Protein AF-0000000084923817 (afdb_homodimer)

Structure (mmCIF, N/CA/C/O backbone):
data_AF-0000000084923817-model_v1
#
loop_
_entity.id
_entity.type
_entity.pdbx_description
1 polymer '8-oxo-dGTP diphosphatase'
#
loop_
_atom_site.group_PDB
_at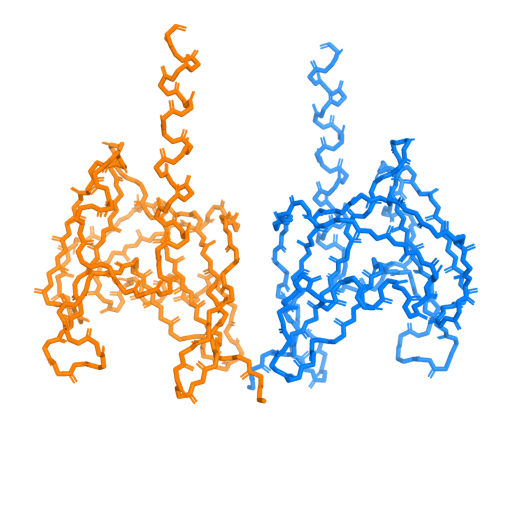om_site.id
_atom_site.type_symbol
_atom_site.label_atom_id
_atom_site.label_alt_id
_atom_site.label_comp_id
_atom_site.label_asym_id
_atom_site.label_entity_id
_atom_site.label_seq_id
_atom_site.pdbx_PDB_ins_code
_atom_site.Cartn_x
_atom_site.Cartn_y
_atom_site.Cartn_z
_atom_site.occupancy
_atom_site.B_iso_or_equiv
_atom_site.auth_seq_id
_atom_site.auth_comp_id
_atom_site.auth_asym_id
_atom_site.auth_atom_id
_atom_site.pdbx_PDB_model_num
ATOM 1 N N . MET A 1 1 ? -14.32 -7.504 9.484 1 92.94 1 MET A N 1
ATOM 2 C CA . MET A 1 1 ? -14.586 -6.336 8.648 1 92.94 1 MET A CA 1
ATOM 3 C C . MET A 1 1 ? -13.344 -5.941 7.855 1 92.94 1 MET A C 1
ATOM 5 O O . MET A 1 1 ? -12.219 -6.125 8.328 1 92.94 1 MET A O 1
ATOM 9 N N . LEU A 1 2 ? -13.5 -5.348 6.695 1 95.62 2 LEU A N 1
ATOM 10 C CA . LEU A 1 2 ? -12.398 -4.84 5.891 1 95.62 2 LEU A CA 1
ATOM 11 C C . LEU A 1 2 ? -11.898 -3.506 6.438 1 95.62 2 LEU A C 1
ATOM 13 O O . LEU A 1 2 ? -12.664 -2.748 7.035 1 95.62 2 LEU A O 1
ATOM 17 N N . PRO A 1 3 ? -10.664 -3.23 6.242 1 98 3 PRO A N 1
ATOM 18 C CA . PRO A 1 3 ? -10.109 -1.995 6.809 1 98 3 PRO A CA 1
ATOM 19 C C . PRO A 1 3 ? -10.57 -0.747 6.059 1 98 3 PRO A C 1
ATOM 21 O O . PRO A 1 3 ? -10.82 -0.803 4.852 1 98 3 PRO A O 1
ATOM 24 N N . LEU A 1 4 ? -10.711 0.339 6.848 1 97.75 4 LEU A N 1
ATOM 25 C CA . LEU A 1 4 ? -10.836 1.657 6.234 1 97.75 4 LEU A CA 1
ATOM 26 C C . LEU A 1 4 ? -9.547 2.062 5.539 1 97.75 4 LEU A C 1
ATOM 28 O O . LEU A 1 4 ? -8.461 1.926 6.109 1 97.75 4 LEU A O 1
ATOM 32 N N . ILE A 1 5 ? -9.648 2.502 4.312 1 98.69 5 ILE A N 1
ATOM 33 C CA . ILE A 1 5 ? -8.469 2.932 3.574 1 98.69 5 ILE A CA 1
ATOM 34 C C . ILE A 1 5 ? -8.234 4.426 3.801 1 98.69 5 ILE A C 1
ATOM 36 O O . ILE A 1 5 ? -9.117 5.242 3.543 1 98.69 5 ILE A O 1
ATOM 40 N N . VAL A 1 6 ? -7.062 4.746 4.297 1 98.75 6 VAL A N 1
ATOM 41 C CA . VAL A 1 6 ? -6.672 6.137 4.496 1 98.75 6 VAL A CA 1
ATOM 42 C C . VAL A 1 6 ? -5.309 6.387 3.859 1 98.75 6 VAL A C 1
ATOM 44 O O . VAL A 1 6 ? -4.527 5.449 3.662 1 98.75 6 VAL A O 1
ATOM 47 N N . THR A 1 7 ? -5.086 7.586 3.453 1 98.88 7 THR A N 1
ATOM 48 C CA . THR A 1 7 ? -3.795 7.961 2.895 1 98.88 7 THR A CA 1
ATOM 49 C C . THR A 1 7 ? -3.025 8.859 3.865 1 98.88 7 THR A C 1
ATOM 51 O O . THR A 1 7 ? -3.629 9.562 4.68 1 98.88 7 THR A O 1
ATOM 54 N N . ALA A 1 8 ? -1.756 8.727 3.83 1 98.94 8 ALA A N 1
ATOM 55 C CA . ALA A 1 8 ? -0.833 9.586 4.566 1 98.94 8 ALA A CA 1
ATOM 56 C C . ALA A 1 8 ? 0.261 10.133 3.654 1 98.94 8 ALA A C 1
ATOM 58 O O . ALA A 1 8 ? 0.805 9.398 2.824 1 98.94 8 ALA A O 1
ATOM 59 N N . ALA A 1 9 ? 0.534 11.375 3.695 1 98.94 9 ALA A N 1
ATOM 60 C CA . ALA A 1 9 ? 1.595 12.016 2.916 1 98.94 9 ALA A CA 1
ATOM 61 C C . ALA A 1 9 ? 2.859 12.188 3.752 1 98.94 9 ALA A C 1
ATOM 63 O O . ALA A 1 9 ? 2.848 12.875 4.773 1 98.94 9 ALA A O 1
ATOM 64 N N . VAL A 1 10 ? 3.883 11.547 3.367 1 98.88 10 VAL A N 1
ATOM 65 C CA . VAL A 1 10 ? 5.207 11.82 3.918 1 98.88 10 VAL A CA 1
ATOM 66 C C . VAL A 1 10 ? 5.871 12.945 3.135 1 98.88 10 VAL A C 1
ATOM 68 O O . VAL A 1 10 ? 6.508 12.703 2.107 1 98.88 10 VAL A O 1
ATOM 71 N N . ILE A 1 11 ? 5.699 14.133 3.58 1 98.81 11 ILE A N 1
ATOM 72 C CA . ILE A 1 11 ? 6.168 15.328 2.889 1 98.81 11 ILE A CA 1
ATOM 73 C C . ILE A 1 11 ? 7.5 15.773 3.482 1 98.81 11 ILE A C 1
ATOM 75 O O . ILE A 1 11 ? 7.578 16.109 4.668 1 98.81 11 ILE A O 1
ATOM 79 N N . GLU A 1 12 ? 8.477 15.75 2.689 1 97.25 12 GLU A N 1
ATOM 80 C CA . GLU A 1 12 ? 9.805 16.188 3.104 1 97.25 12 GLU A CA 1
ATOM 81 C C . GLU A 1 12 ? 10.164 17.531 2.477 1 97.25 12 GLU A C 1
ATOM 83 O O . GLU A 1 12 ? 9.938 17.75 1.285 1 97.25 12 GLU A O 1
ATOM 88 N N . HIS A 1 13 ? 10.609 18.438 3.271 1 96.44 13 HIS A N 1
ATOM 89 C CA . HIS A 1 13 ? 11.078 19.734 2.83 1 96.44 13 HIS A CA 1
ATOM 90 C C . HIS A 1 13 ? 12.258 20.219 3.672 1 96.44 13 HIS A C 1
ATOM 92 O O . HIS A 1 13 ? 12.156 20.312 4.898 1 96.44 13 HIS A O 1
ATOM 98 N N . GLU A 1 14 ? 13.406 20.469 2.992 1 95.62 14 GLU A N 1
ATOM 99 C CA . GLU A 1 14 ? 14.617 20.953 3.65 1 95.62 14 GLU A CA 1
ATOM 100 C C . GLU A 1 14 ? 15.039 20.016 4.781 1 95.62 14 GLU A C 1
ATOM 102 O O . GLU A 1 14 ? 15.359 20.469 5.879 1 95.62 14 GLU A O 1
ATOM 107 N N . GLY A 1 15 ? 14.867 18.734 4.539 1 94.94 15 GLY A N 1
ATOM 108 C CA . GLY A 1 15 ? 15.359 17.734 5.465 1 94.94 15 GLY A CA 1
ATOM 109 C C . GLY A 1 15 ? 14.414 17.469 6.621 1 94.94 15 GLY A C 1
ATOM 110 O O . GLY A 1 15 ? 14.734 16.688 7.527 1 94.94 15 GLY A O 1
ATOM 111 N N . LYS A 1 16 ? 13.297 18.062 6.621 1 97.94 16 LYS A N 1
ATOM 112 C CA . LYS A 1 16 ? 12.312 17.891 7.688 1 97.94 16 LYS A CA 1
ATOM 113 C C . LYS A 1 16 ? 11.039 17.25 7.156 1 97.94 16 LYS A C 1
ATOM 115 O O . LYS A 1 16 ? 10.773 17.266 5.953 1 97.94 16 LYS A O 1
ATOM 120 N N . ILE A 1 17 ? 10.297 16.688 8.055 1 98.69 17 ILE A N 1
ATOM 121 C CA . ILE A 1 17 ? 9.047 16 7.727 1 98.69 17 ILE A CA 1
ATOM 122 C C . ILE A 1 17 ? 7.867 16.781 8.312 1 98.69 17 ILE A C 1
ATOM 124 O O . ILE A 1 17 ? 7.926 17.234 9.453 1 98.69 17 ILE A O 1
ATOM 128 N N . LEU A 1 18 ? 6.84 16.922 7.543 1 98.88 18 LEU A N 1
ATOM 129 C CA . LEU A 1 18 ? 5.672 17.672 7.992 1 98.88 18 LEU A CA 1
ATOM 130 C C . LEU A 1 18 ? 4.727 16.781 8.789 1 98.88 18 LEU A C 1
ATOM 132 O O . LEU A 1 18 ? 4.344 15.711 8.328 1 98.88 18 LEU A O 1
ATOM 136 N N . LEU A 1 19 ? 4.391 17.172 9.977 1 98.94 19 LEU A N 1
ATOM 137 C CA . LEU A 1 19 ? 3.311 16.594 10.773 1 98.94 19 LEU A CA 1
ATOM 138 C C . LEU A 1 19 ? 2.203 17.609 11.008 1 98.94 19 LEU A C 1
ATOM 140 O O . LEU A 1 19 ? 2.453 18.812 10.977 1 98.94 19 LEU A O 1
ATOM 144 N N . THR A 1 20 ? 1.037 17.172 11.172 1 98.94 20 THR A N 1
ATOM 145 C CA . THR A 1 20 ? -0.096 18 11.562 1 98.94 20 THR A CA 1
ATOM 146 C C . THR A 1 20 ? -0.694 17.5 12.883 1 98.94 20 THR A C 1
ATOM 148 O O . THR A 1 20 ? -0.463 16.359 13.281 1 98.94 20 THR A O 1
ATOM 151 N N . ARG A 1 21 ? -1.369 18.359 13.523 1 98.88 21 ARG A N 1
ATOM 152 C CA . ARG A 1 21 ? -2.035 18.047 14.781 1 98.88 21 ARG A CA 1
ATOM 153 C C . ARG A 1 21 ? -3.551 18.016 14.609 1 98.88 21 ARG A C 1
ATOM 155 O O . ARG A 1 21 ? -4.125 18.938 14.031 1 98.88 21 ARG A O 1
ATOM 162 N N . ARG A 1 22 ? -4.148 16.953 15.094 1 98.69 22 ARG A N 1
ATOM 163 C CA . ARG A 1 22 ? -5.594 16.797 14.953 1 98.69 22 ARG A CA 1
ATOM 164 C C . ARG A 1 22 ? -6.336 17.859 15.758 1 98.69 22 ARG A C 1
ATOM 166 O O . ARG A 1 22 ? -5.891 18.25 16.844 1 98.69 22 ARG A O 1
ATOM 173 N N . LYS A 1 23 ? -7.504 18.266 15.242 1 98.62 23 LYS A N 1
ATOM 174 C CA . LYS A 1 23 ? -8.352 19.25 15.914 1 98.62 23 LYS A CA 1
ATOM 175 C C . LYS A 1 23 ? -8.891 18.703 17.234 1 98.62 23 LYS A C 1
ATOM 177 O O . LYS A 1 23 ? -9.031 17.484 17.391 1 98.62 23 LYS A O 1
ATOM 182 N N . PRO A 1 24 ? -9.227 19.547 18.172 1 98.06 24 PRO A N 1
ATOM 183 C CA . PRO A 1 24 ? -9.719 19.109 19.484 1 98.06 24 PRO A CA 1
ATOM 184 C C . PRO A 1 24 ? -11.047 18.359 19.406 1 98.06 24 PRO A C 1
ATOM 186 O O . PRO A 1 24 ? -11.359 17.562 20.281 1 98.06 24 PRO A O 1
ATOM 189 N N . ASP A 1 25 ? -11.805 18.516 18.359 1 97.81 25 ASP A N 1
ATOM 190 C CA . ASP A 1 25 ? -13.133 17.906 18.25 1 97.81 25 ASP A CA 1
ATOM 191 C C . ASP A 1 25 ? -13.094 16.672 17.359 1 97.81 25 ASP A C 1
ATOM 193 O O . ASP A 1 25 ? -14.133 16.062 17.078 1 97.81 25 ASP A O 1
ATOM 197 N N . ALA A 1 26 ? -11.969 16.281 16.922 1 96.69 26 ALA A N 1
ATOM 198 C CA . ALA A 1 26 ? -11.805 15.078 16.094 1 96.69 26 ALA A CA 1
ATOM 199 C C . ALA A 1 26 ? -11.586 13.844 16.953 1 96.69 26 ALA A C 1
ATOM 201 O O . ALA A 1 26 ? -11.234 13.953 18.141 1 96.69 26 ALA A O 1
ATOM 202 N N . PRO A 1 27 ? -11.875 12.695 16.406 1 95.62 27 PRO A N 1
ATOM 203 C CA . PRO A 1 27 ? -11.375 11.508 17.109 1 95.62 27 PRO A CA 1
ATOM 204 C C . PRO A 1 27 ? -9.867 11.547 17.344 1 95.62 27 PRO A C 1
ATOM 206 O O . PRO A 1 27 ? -9.117 12.023 16.484 1 95.62 27 PRO A O 1
ATOM 209 N N . TYR A 1 28 ? -9.438 11.109 18.609 1 97.19 28 TYR A N 1
ATOM 210 C CA . TYR A 1 28 ? -8.031 11.18 19 1 97.19 28 TYR A CA 1
ATOM 211 C C . TYR A 1 28 ? -7.523 12.617 18.953 1 97.19 28 TYR A C 1
ATOM 213 O O . TYR A 1 28 ? -6.594 12.93 18.203 1 97.19 28 TYR A O 1
ATOM 221 N N . PRO A 1 29 ? -8.156 13.406 19.812 1 98.06 29 PRO A N 1
ATOM 222 C CA . PRO A 1 29 ? -7.918 14.852 19.719 1 98.06 29 PRO A CA 1
ATOM 223 C C . PRO A 1 29 ? -6.48 15.234 20.062 1 98.06 29 PRO A C 1
ATOM 225 O O . PRO A 1 29 ? -5.887 14.664 20.984 1 98.06 29 PRO A O 1
ATOM 228 N N . LEU A 1 30 ? -5.953 16.078 19.203 1 98.62 30 LEU A N 1
ATOM 22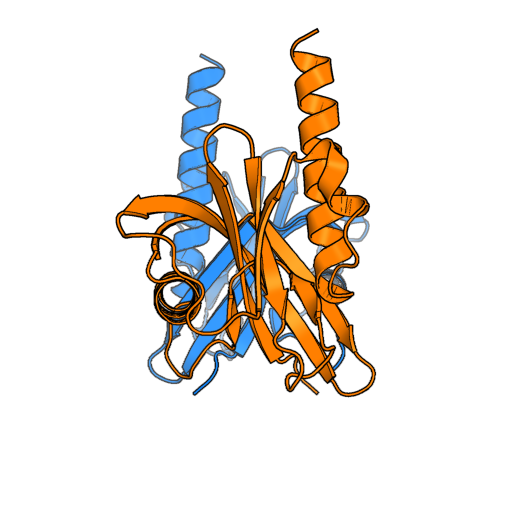9 C CA . LEU A 1 30 ? -4.715 16.797 19.453 1 98.62 30 LEU A CA 1
ATOM 230 C C . LEU A 1 30 ? -3.504 15.891 19.281 1 98.62 30 LEU A C 1
ATOM 232 O O . LEU A 1 30 ? -2.375 16.297 19.578 1 98.62 30 LEU A O 1
ATOM 236 N N . LEU A 1 31 ? -3.654 14.719 18.859 1 98.81 31 LEU A N 1
ATOM 237 C CA . LEU A 1 31 ? -2.523 13.883 18.469 1 98.81 31 LEU A CA 1
ATOM 238 C C . LEU A 1 31 ? -1.938 14.336 17.141 1 98.81 31 LEU A C 1
ATOM 240 O O . LEU A 1 31 ? -2.643 14.93 16.312 1 98.81 31 LEU A O 1
ATOM 244 N N . TRP A 1 32 ? -0.655 14.102 16.984 1 98.94 32 TRP A N 1
ATOM 245 C CA . TRP A 1 32 ? 0.034 14.422 15.75 1 98.94 32 TRP A CA 1
ATOM 246 C C . TRP A 1 32 ? -0.087 13.281 14.742 1 98.94 32 TRP A C 1
ATOM 248 O O . TRP A 1 32 ? -0.234 12.117 15.133 1 98.94 32 TRP A O 1
ATOM 258 N N . GLU A 1 33 ? -0.096 13.586 13.492 1 98.88 33 GLU A N 1
ATOM 259 C CA . GLU A 1 33 ? -0.202 12.594 12.43 1 98.88 33 GLU A CA 1
ATOM 260 C C . GLU A 1 33 ? 0.397 13.117 11.125 1 98.88 33 GLU A C 1
ATOM 262 O O . GLU A 1 33 ? 0.689 14.312 11.008 1 98.88 33 GLU A O 1
ATOM 267 N N . PHE A 1 34 ? 0.716 12.211 10.234 1 98.94 34 PHE A N 1
ATOM 268 C CA . PHE A 1 34 ? 1.021 12.625 8.867 1 98.94 34 PHE A CA 1
ATOM 269 C C . PHE A 1 34 ? -0.224 13.164 8.172 1 98.94 34 PHE A C 1
ATOM 271 O O . PHE A 1 34 ? -1.316 12.617 8.336 1 98.94 34 PHE A O 1
ATOM 278 N N . PRO A 1 35 ? -0.046 14.273 7.41 1 98.88 35 PRO A N 1
ATOM 279 C CA . PRO A 1 35 ? -1.221 14.773 6.691 1 98.88 35 PRO A CA 1
ATOM 280 C C . PRO A 1 35 ? -1.837 13.727 5.77 1 98.88 35 PRO A C 1
ATOM 282 O O . PRO A 1 35 ? -1.113 12.945 5.148 1 98.88 35 PRO A O 1
ATOM 285 N N . GLY A 1 36 ? -3.064 13.727 5.605 1 98.56 36 GLY A N 1
ATOM 286 C CA . GLY A 1 36 ? -3.805 12.773 4.793 1 98.56 36 GLY A CA 1
ATOM 287 C C . GLY A 1 36 ? -5.234 12.57 5.262 1 98.56 36 GLY A C 1
ATOM 288 O O . GLY A 1 36 ? -5.789 13.43 5.953 1 98.56 36 GLY A O 1
ATOM 289 N N . GLY A 1 37 ? -5.871 11.477 4.801 1 98.38 37 GLY A N 1
ATOM 290 C CA . GLY A 1 37 ? -7.25 11.258 5.191 1 98.38 37 GLY A CA 1
ATOM 291 C C . GLY A 1 37 ? -7.891 10.078 4.484 1 98.38 37 GLY A C 1
ATOM 292 O O . GLY A 1 37 ? -7.195 9.25 3.891 1 98.38 37 GLY A O 1
ATOM 293 N N . LYS A 1 38 ? -9.195 10.023 4.613 1 98.31 38 LYS A N 1
ATOM 294 C CA . LYS A 1 38 ? -9.969 8.883 4.117 1 98.31 38 LYS A CA 1
ATOM 295 C C . LYS A 1 38 ? -10.078 8.914 2.594 1 98.31 38 LYS A C 1
ATOM 297 O O . LYS A 1 38 ? -10.305 9.977 2.004 1 98.31 38 LYS A O 1
ATOM 302 N N . LEU A 1 39 ? -9.797 7.762 1.978 1 98.62 39 LEU A N 1
ATOM 303 C CA . LEU A 1 39 ? -10.016 7.613 0.543 1 98.62 39 LEU A CA 1
ATOM 304 C C . LEU A 1 39 ? -11.508 7.684 0.21 1 98.62 39 LEU A C 1
ATOM 306 O O . LEU A 1 39 ? -12.32 7.023 0.851 1 98.62 39 LEU A O 1
ATOM 310 N N . GLU A 1 40 ? -11.883 8.5 -0.78 1 98.25 40 GLU A N 1
ATOM 311 C CA . GLU A 1 40 ? -13.273 8.594 -1.225 1 98.25 40 GLU A CA 1
ATOM 312 C C . GLU A 1 40 ? -13.57 7.582 -2.324 1 98.25 40 GLU A C 1
ATOM 314 O O . GLU A 1 40 ? -12.656 7.09 -2.988 1 98.25 40 GLU A O 1
ATOM 319 N N . PRO A 1 41 ? -14.867 7.285 -2.502 1 96.75 41 PRO A N 1
ATOM 320 C CA . PRO A 1 41 ? -15.242 6.355 -3.57 1 96.75 41 PRO A CA 1
ATOM 321 C C . PRO A 1 41 ? -14.742 6.801 -4.945 1 96.75 41 PRO A C 1
ATOM 323 O O . PRO A 1 41 ? -14.859 7.98 -5.289 1 96.75 41 PRO A O 1
ATOM 326 N N . GLU A 1 42 ? -14.086 5.852 -5.699 1 95.94 42 GLU A N 1
ATOM 327 C CA . GLU A 1 42 ? -13.648 6.047 -7.078 1 95.94 42 GLU A CA 1
ATOM 328 C C . GLU A 1 42 ? -12.453 6.992 -7.148 1 95.94 42 GLU A C 1
ATOM 330 O O . GLU A 1 42 ? -12.133 7.516 -8.219 1 95.94 42 GLU A O 1
ATOM 335 N N . GLU A 1 43 ? -11.82 7.172 -6 1 97.88 43 GLU A N 1
ATOM 336 C CA . GLU A 1 43 ? -10.68 8.086 -5.938 1 97.88 43 GLU A CA 1
ATOM 337 C C . GLU A 1 43 ? -9.359 7.316 -5.949 1 97.88 43 GLU A C 1
ATOM 339 O O . GLU A 1 43 ? -9.211 6.324 -5.238 1 97.88 43 GLU A O 1
ATOM 344 N N . HIS A 1 44 ? -8.469 7.711 -6.828 1 98.31 44 HIS A N 1
ATOM 345 C CA . HIS A 1 44 ? -7.105 7.199 -6.773 1 98.31 44 HIS A CA 1
ATOM 346 C C . HIS A 1 44 ? -6.391 7.66 -5.512 1 98.31 44 HIS A C 1
ATOM 348 O O . HIS A 1 44 ? -6.539 8.812 -5.098 1 98.31 44 HIS A O 1
ATOM 354 N N . PRO A 1 45 ? -5.602 6.742 -4.887 1 98.62 45 PRO A N 1
ATOM 355 C CA . PRO A 1 45 ? -4.922 7.113 -3.645 1 98.62 45 PRO A CA 1
ATOM 356 C C . PRO A 1 45 ? -4.07 8.375 -3.793 1 98.62 45 PRO A C 1
ATOM 358 O O . PRO A 1 45 ? -4.055 9.227 -2.9 1 98.62 45 PRO A O 1
ATOM 361 N N . GLU A 1 46 ? -3.391 8.516 -4.902 1 98.62 46 GLU A N 1
ATOM 362 C CA . GLU A 1 46 ? -2.562 9.695 -5.117 1 98.62 46 GLU A CA 1
ATOM 363 C C . GLU A 1 46 ? -3.414 10.961 -5.203 1 98.62 46 GLU A C 1
ATOM 365 O O . GLU A 1 46 ? -3.023 12.008 -4.699 1 98.62 46 GLU A O 1
ATOM 370 N N . ALA A 1 47 ? -4.531 10.875 -5.844 1 98.62 47 ALA A N 1
ATOM 371 C CA . ALA A 1 47 ? -5.457 12 -5.902 1 98.62 47 ALA A CA 1
ATOM 372 C C . ALA A 1 47 ? -5.98 12.352 -4.512 1 98.62 47 ALA A C 1
ATOM 374 O O . ALA A 1 47 ? -6.164 13.531 -4.191 1 98.62 47 ALA A O 1
ATOM 375 N N . CYS A 1 48 ? -6.234 11.344 -3.719 1 98.81 48 CYS A N 1
ATOM 376 C CA . CYS A 1 48 ? -6.676 11.531 -2.34 1 98.81 48 CYS A CA 1
ATOM 377 C C . CYS A 1 48 ? -5.664 12.352 -1.552 1 98.81 48 CYS A C 1
ATOM 379 O O . CYS A 1 48 ? -6.035 13.297 -0.85 1 98.81 48 CYS A O 1
ATOM 381 N N . ILE A 1 49 ? -4.379 12.039 -1.69 1 98.75 49 ILE A N 1
ATOM 382 C CA . ILE A 1 49 ? -3.312 12.758 -0.995 1 98.75 49 ILE A CA 1
ATOM 383 C C . ILE A 1 49 ? -3.334 14.227 -1.39 1 98.75 49 ILE A C 1
ATOM 385 O O . ILE A 1 49 ? -3.346 15.109 -0.525 1 98.75 49 ILE A O 1
ATOM 389 N N . VAL A 1 50 ? -3.369 14.438 -2.688 1 98.81 50 VAL A N 1
ATOM 390 C CA . VAL A 1 50 ? -3.332 15.805 -3.209 1 98.81 50 VAL A CA 1
ATOM 391 C C . VAL A 1 50 ? -4.535 16.594 -2.691 1 98.81 50 VAL A C 1
ATOM 393 O O . VAL A 1 50 ? -4.391 17.719 -2.217 1 98.81 50 VAL A O 1
ATOM 396 N N . ARG A 1 51 ? -5.711 15.992 -2.758 1 98.75 51 ARG A N 1
ATOM 397 C CA . ARG A 1 51 ? -6.934 16.641 -2.301 1 98.75 51 ARG A CA 1
ATOM 398 C C . ARG A 1 51 ? -6.875 16.922 -0.804 1 98.75 51 ARG A C 1
ATOM 400 O O . ARG A 1 51 ? -7.105 18.062 -0.373 1 98.75 51 ARG A O 1
ATOM 407 N N . GLU A 1 52 ? -6.531 15.922 0.032 1 98.81 52 GLU A N 1
ATOM 408 C CA . GLU A 1 52 ? -6.535 16.031 1.487 1 98.81 52 GLU A CA 1
ATOM 409 C C . GLU A 1 52 ? -5.52 17.078 1.961 1 98.81 52 GLU A C 1
ATOM 411 O O . GLU A 1 52 ? -5.801 17.844 2.879 1 98.81 52 GLU A O 1
ATOM 416 N N . VAL A 1 53 ? -4.328 17.094 1.371 1 98.81 53 VAL A N 1
ATOM 417 C CA . VAL A 1 53 ? -3.291 18.031 1.776 1 98.81 53 VAL A CA 1
ATOM 418 C C . VAL A 1 53 ? -3.729 19.453 1.439 1 98.81 53 VAL A C 1
ATOM 420 O O . VAL A 1 53 ? -3.516 20.391 2.229 1 98.81 53 VAL A O 1
ATOM 423 N N . ARG A 1 54 ? -4.34 19.594 0.301 1 98.75 54 ARG A N 1
ATOM 424 C CA . ARG A 1 54 ? -4.863 20.906 -0.068 1 98.75 54 ARG A CA 1
ATOM 425 C C . ARG A 1 54 ? -5.969 21.344 0.888 1 98.75 54 ARG A C 1
ATOM 427 O O . ARG A 1 54 ? -5.984 22.484 1.351 1 98.75 54 ARG A O 1
ATOM 434 N N . GLU A 1 55 ? -6.906 20.469 1.159 1 98.69 55 GLU A N 1
ATOM 435 C CA . GLU A 1 55 ? -8.039 20.75 2.033 1 98.69 55 GLU A CA 1
ATOM 436 C C . GLU A 1 55 ? -7.574 21.094 3.445 1 98.69 55 GLU A C 1
ATOM 438 O O . GLU A 1 55 ? -8.133 21.984 4.09 1 98.69 55 GLU A O 1
ATOM 443 N N . GLU A 1 56 ? -6.539 20.406 3.93 1 98.75 56 GLU A N 1
ATOM 444 C CA . GLU A 1 56 ? -6.105 20.531 5.32 1 98.75 56 GLU A CA 1
ATOM 445 C C . GLU A 1 56 ? -5.125 21.688 5.484 1 98.75 56 GLU A C 1
ATOM 447 O O . GLU A 1 56 ? -5.094 22.344 6.535 1 98.75 56 GLU A O 1
ATOM 452 N N . LEU A 1 57 ? -4.273 22 4.391 1 98.81 57 LEU A N 1
ATOM 453 C CA . LEU A 1 57 ? -3.082 22.812 4.625 1 98.81 57 LEU A CA 1
ATOM 454 C C . LEU A 1 57 ? -2.896 23.844 3.514 1 98.81 57 LEU A C 1
ATOM 456 O O . LEU A 1 57 ? -1.926 24.609 3.521 1 98.81 57 LEU A O 1
ATOM 460 N N . ALA A 1 58 ? -3.758 23.891 2.516 1 98.75 58 ALA A N 1
ATOM 461 C CA . ALA A 1 58 ? -3.645 24.781 1.362 1 98.75 58 ALA A CA 1
ATOM 462 C C . ALA A 1 58 ? -2.307 24.594 0.652 1 98.75 58 ALA A C 1
ATOM 464 O O . ALA A 1 58 ? -1.725 25.562 0.143 1 98.75 58 ALA A O 1
ATOM 465 N N . MET A 1 59 ? -1.783 23.375 0.692 1 98.44 59 MET A N 1
ATOM 466 C CA . MET A 1 59 ? -0.505 23.031 0.077 1 98.44 59 MET A CA 1
ATOM 467 C C . MET A 1 59 ? -0.716 22.219 -1.2 1 98.44 59 MET A C 1
ATOM 469 O O . MET A 1 59 ? -1.595 21.359 -1.258 1 98.44 59 MET A O 1
ATOM 473 N N . ASP A 1 60 ? 0.12 22.531 -2.184 1 98.62 60 ASP A N 1
ATOM 474 C CA . ASP A 1 60 ? 0.21 21.688 -3.371 1 98.62 60 ASP A CA 1
ATOM 475 C C . ASP A 1 60 ? 1.376 20.703 -3.262 1 98.62 60 ASP A C 1
ATOM 477 O O . ASP A 1 60 ? 2.482 21.094 -2.879 1 98.62 60 ASP A O 1
ATOM 481 N N . VAL A 1 61 ? 1.089 19.438 -3.576 1 98.75 61 VAL A N 1
ATOM 482 C CA . VAL A 1 61 ? 2.148 18.438 -3.479 1 98.75 61 VAL A CA 1
ATOM 483 C C . VAL A 1 61 ? 2.152 17.578 -4.734 1 98.75 61 VAL A C 1
ATOM 485 O O . VAL A 1 61 ? 1.13 17.438 -5.41 1 98.75 61 VAL A O 1
ATOM 488 N N . SER A 1 62 ? 3.311 17.062 -5.102 1 98.62 62 SER A N 1
ATOM 489 C CA . SER A 1 62 ? 3.447 15.945 -6.035 1 98.62 62 SER A CA 1
ATOM 490 C C . SER A 1 62 ? 3.713 14.641 -5.297 1 98.62 62 SER A C 1
ATOM 492 O O . SER A 1 62 ? 4.383 14.633 -4.262 1 98.62 62 SER A O 1
ATOM 494 N N . VAL A 1 63 ? 3.162 13.57 -5.793 1 98.62 63 VAL A N 1
ATOM 495 C CA . VAL A 1 63 ? 3.285 12.258 -5.16 1 98.62 63 VAL A CA 1
ATOM 496 C C . VAL A 1 63 ? 4.363 11.445 -5.867 1 98.62 63 VAL A C 1
ATOM 498 O O . VAL A 1 63 ? 4.352 11.312 -7.098 1 98.62 63 VAL A O 1
ATOM 501 N N . HIS A 1 64 ? 5.359 10.914 -5.094 1 97.75 64 HIS A N 1
ATOM 502 C CA . HIS A 1 64 ? 6.523 10.25 -5.664 1 97.75 64 HIS A CA 1
ATOM 503 C C . HIS A 1 64 ? 6.578 8.781 -5.246 1 97.75 64 HIS A C 1
ATOM 505 O O . HIS A 1 64 ? 7.621 8.297 -4.805 1 97.75 64 HIS A O 1
ATOM 511 N N . GLY A 1 65 ? 5.457 8.062 -5.27 1 97.19 65 GLY A N 1
ATOM 512 C CA . GLY A 1 65 ? 5.434 6.629 -5.055 1 97.19 65 GLY A CA 1
ATOM 513 C C . GLY A 1 65 ? 5.074 6.246 -3.631 1 97.19 65 GLY A C 1
ATOM 514 O O . GLY A 1 65 ? 5.09 7.09 -2.732 1 97.19 65 GLY A O 1
ATOM 515 N N . ILE A 1 66 ? 4.824 4.969 -3.414 1 98.69 66 ILE A N 1
ATOM 516 C CA . ILE A 1 66 ? 4.426 4.43 -2.119 1 98.69 66 ILE A CA 1
ATOM 517 C C . ILE A 1 66 ? 5.633 4.379 -1.185 1 98.69 66 ILE A C 1
ATOM 519 O O . ILE A 1 66 ? 6.73 4.012 -1.602 1 98.69 66 ILE A O 1
ATOM 523 N N . TYR A 1 67 ? 5.477 4.871 -0.027 1 98.56 67 TYR A N 1
ATOM 524 C CA . TYR A 1 67 ? 6.508 4.793 1.001 1 98.56 67 TYR A CA 1
ATOM 525 C C . TYR A 1 67 ? 6.348 3.533 1.842 1 98.56 67 TYR A C 1
ATOM 527 O O . TYR A 1 67 ? 7.316 2.814 2.088 1 98.56 67 TYR A O 1
ATOM 535 N N . ASP A 1 68 ? 5.121 3.305 2.287 1 98.69 68 ASP A N 1
ATOM 536 C CA . ASP A 1 68 ? 4.809 2.141 3.109 1 98.69 68 ASP A CA 1
ATOM 537 C C . ASP A 1 68 ? 3.299 1.918 3.191 1 98.69 68 ASP A C 1
ATOM 539 O O . ASP A 1 68 ? 2.516 2.773 2.775 1 98.69 68 ASP A O 1
ATOM 543 N N . VAL A 1 69 ? 2.898 0.756 3.619 1 98.88 69 VAL A N 1
ATOM 544 C CA . VAL A 1 69 ? 1.52 0.425 3.961 1 98.88 69 VAL A CA 1
ATOM 545 C C . VAL A 1 69 ? 1.449 -0.065 5.406 1 98.88 69 VAL A C 1
ATOM 547 O O . VAL A 1 69 ? 2.197 -0.963 5.801 1 98.88 69 VAL A O 1
ATOM 550 N N . VAL A 1 70 ? 0.588 0.549 6.18 1 98.69 70 VAL A N 1
ATOM 551 C CA . VAL A 1 70 ? 0.425 0.165 7.578 1 98.69 70 VAL A CA 1
ATOM 552 C C . VAL A 1 70 ? -1.001 -0.329 7.812 1 98.69 70 VAL A C 1
ATOM 554 O O . VAL A 1 70 ? -1.967 0.362 7.48 1 98.69 70 VAL A O 1
ATOM 557 N N . TYR A 1 71 ? -1.119 -1.534 8.242 1 98.62 71 TYR A N 1
ATOM 558 C CA . TYR A 1 71 ? -2.377 -2.066 8.75 1 98.62 71 TYR A CA 1
ATOM 559 C C . TYR A 1 71 ? -2.436 -1.971 10.273 1 98.62 71 TYR A C 1
ATOM 561 O O . TYR A 1 71 ? -1.612 -2.568 10.969 1 98.62 71 TYR A O 1
ATOM 569 N N . TYR A 1 72 ? -3.348 -1.183 10.789 1 98.31 72 TYR A N 1
ATOM 570 C CA . TYR A 1 72 ? -3.477 -0.979 12.227 1 98.31 72 TYR A CA 1
ATOM 571 C C . TYR A 1 72 ? -4.898 -1.268 12.695 1 98.31 72 TYR A C 1
ATOM 573 O O . TYR A 1 72 ? -5.863 -0.774 12.109 1 98.31 72 TYR A O 1
ATOM 581 N N . ARG A 1 73 ? -5.039 -2 13.781 1 97.19 73 ARG A N 1
ATOM 582 C CA . ARG A 1 73 ? -6.348 -2.35 14.32 1 97.19 73 ARG A CA 1
ATOM 583 C C . ARG A 1 73 ? -6.711 -1.459 15.5 1 97.19 73 ARG A C 1
ATOM 585 O O . ARG A 1 73 ? -6.266 -1.699 16.625 1 97.19 73 ARG A O 1
ATOM 592 N N . TYR A 1 74 ? -7.566 -0.469 15.234 1 96.81 74 TYR A N 1
ATOM 593 C CA . TYR A 1 74 ? -8.18 0.264 16.328 1 96.81 74 TYR A CA 1
ATOM 594 C C . TYR A 1 74 ? -9.273 -0.566 17 1 96.81 74 TYR A C 1
ATOM 596 O O . TYR A 1 74 ? -9.781 -1.525 16.406 1 96.81 74 TYR A O 1
ATOM 604 N N . PRO A 1 75 ? -9.703 -0.211 18.172 1 94.44 75 PRO A N 1
ATOM 605 C CA . PRO A 1 75 ? -10.812 -0.927 18.812 1 94.44 75 PRO A CA 1
ATOM 606 C C . PRO A 1 75 ? -12.094 -0.89 17.984 1 94.44 75 PRO A C 1
ATOM 608 O O . PRO A 1 75 ? -12.844 -1.872 17.953 1 94.44 75 PRO A O 1
ATOM 611 N N . GLU A 1 76 ? -12.289 0.163 17.25 1 94 76 GLU A N 1
ATOM 612 C CA . GLU A 1 76 ? -13.531 0.359 16.516 1 94 76 GLU A CA 1
ATOM 613 C C . GLU A 1 76 ? -13.469 -0.304 15.141 1 94 76 GLU A C 1
ATOM 615 O O . GLU A 1 76 ? -14.469 -0.833 14.648 1 94 76 GLU A O 1
ATOM 620 N N . ARG A 1 77 ? -12.32 -0.29 14.492 1 95.44 77 ARG A N 1
ATOM 621 C CA . ARG A 1 77 ? -12.156 -0.849 13.156 1 95.44 77 ARG A CA 1
ATOM 622 C C . ARG A 1 77 ? -10.688 -0.895 12.758 1 95.44 77 ARG A C 1
ATOM 624 O O . ARG A 1 77 ? -9.867 -0.149 13.297 1 95.44 77 ARG A O 1
ATOM 631 N N . PRO A 1 78 ? -10.344 -1.728 11.82 1 97.81 78 PRO A N 1
ATOM 632 C CA . PRO A 1 78 ? -9 -1.656 11.234 1 97.81 78 PRO A CA 1
ATOM 633 C C . PRO A 1 78 ? -8.875 -0.547 10.195 1 97.81 78 PRO A C 1
ATOM 635 O O . PRO A 1 78 ? -9.867 -0.161 9.57 1 97.81 78 PRO A O 1
ATOM 638 N N . VAL A 1 79 ? -7.633 -0.076 10.055 1 98.38 79 VAL A N 1
ATOM 639 C CA . VAL A 1 79 ? -7.332 0.886 9 1 98.38 79 VAL A CA 1
ATOM 640 C C . VAL A 1 79 ? -6.141 0.398 8.18 1 98.38 79 VAL A C 1
ATOM 642 O O . VAL A 1 79 ? -5.258 -0.289 8.703 1 98.38 79 VAL A O 1
ATOM 645 N N . LEU A 1 80 ? -6.191 0.64 6.957 1 98.81 80 LEU A N 1
ATOM 646 C CA . LEU A 1 80 ? -5.074 0.493 6.027 1 98.81 80 LEU A CA 1
ATOM 647 C C . LEU A 1 80 ? -4.535 1.855 5.605 1 98.81 80 LEU A C 1
ATOM 649 O O . LEU A 1 80 ? -5.188 2.576 4.848 1 98.81 80 LEU A O 1
ATOM 653 N N . VAL A 1 81 ? -3.361 2.191 6.102 1 98.88 81 VAL A N 1
ATOM 654 C CA . VAL A 1 81 ? -2.74 3.477 5.793 1 98.88 81 VAL A CA 1
ATOM 655 C C . VAL A 1 81 ? -1.822 3.33 4.582 1 98.88 81 VAL A C 1
ATOM 657 O O . VAL A 1 81 ? -0.832 2.596 4.629 1 98.88 81 VAL A O 1
ATOM 660 N N . LEU A 1 82 ? -2.176 3.947 3.523 1 98.94 82 LEU A N 1
ATOM 661 C CA . LEU A 1 82 ? -1.297 4.074 2.367 1 98.94 82 LEU A CA 1
ATOM 662 C C . LEU A 1 82 ? -0.451 5.34 2.463 1 98.94 82 LEU A C 1
ATOM 664 O O . LEU A 1 82 ? -0.94 6.441 2.197 1 98.94 82 LEU A O 1
ATOM 668 N N . ALA A 1 83 ? 0.811 5.152 2.84 1 98.94 83 ALA A N 1
ATOM 669 C CA . ALA A 1 83 ? 1.711 6.293 3 1 98.94 83 ALA A CA 1
ATOM 670 C C . ALA A 1 83 ? 2.541 6.516 1.74 1 98.94 83 ALA A C 1
ATOM 672 O O . ALA A 1 83 ? 3.18 5.59 1.236 1 98.94 83 ALA A O 1
ATOM 673 N N . TYR A 1 84 ? 2.514 7.715 1.237 1 98.88 84 TYR A N 1
ATOM 674 C CA . TYR A 1 84 ? 3.211 8.047 0 1 98.88 84 TYR A CA 1
ATOM 675 C C . TYR A 1 84 ? 4.266 9.117 0.239 1 98.88 84 TYR A C 1
ATOM 677 O O . TYR A 1 84 ? 4.059 10.031 1.043 1 98.88 84 TYR A O 1
ATOM 685 N N . ARG A 1 85 ? 5.363 9 -0.509 1 98.69 85 ARG A N 1
ATOM 686 C CA . ARG A 1 85 ? 6.34 10.086 -0.566 1 98.69 85 ARG A CA 1
ATOM 687 C C . ARG A 1 85 ? 5.809 11.258 -1.381 1 98.69 85 ARG A C 1
ATOM 689 O O . ARG A 1 85 ? 5.289 11.078 -2.482 1 98.69 85 ARG A O 1
ATOM 696 N N . CYS A 1 86 ? 5.949 12.445 -0.77 1 98.75 86 CYS A N 1
ATOM 697 C CA . CYS A 1 86 ? 5.445 13.633 -1.443 1 98.75 86 CYS A CA 1
ATOM 698 C C . CYS A 1 86 ? 6.449 14.781 -1.358 1 98.75 86 CYS A C 1
ATOM 700 O O . CYS A 1 86 ? 7.289 14.805 -0.458 1 98.75 86 CYS A O 1
ATOM 702 N N . ALA A 1 87 ? 6.297 15.664 -2.312 1 98.25 87 ALA A N 1
ATOM 703 C CA . ALA A 1 87 ? 7.082 16.891 -2.312 1 98.25 87 ALA A CA 1
ATOM 704 C C . ALA A 1 87 ? 6.176 18.125 -2.375 1 98.25 87 ALA A C 1
ATOM 706 O O . ALA A 1 87 ? 5.18 18.125 -3.102 1 98.25 87 ALA A O 1
ATOM 707 N N . TRP A 1 88 ? 6.559 19.094 -1.607 1 98.25 88 TRP A N 1
ATOM 708 C CA . TRP A 1 88 ? 5.867 20.375 -1.652 1 98.25 88 TRP A CA 1
ATOM 709 C C . TRP A 1 88 ? 6.16 21.109 -2.959 1 98.25 88 TRP A C 1
ATOM 711 O O . TRP A 1 88 ? 7.312 21.422 -3.26 1 98.25 88 TRP A O 1
ATOM 721 N N . THR A 1 89 ? 5.129 21.406 -3.709 1 98.19 89 THR A N 1
ATOM 722 C CA . THR A 1 89 ? 5.352 22 -5.023 1 98.19 89 THR A CA 1
ATOM 723 C C . THR A 1 89 ? 4.758 23.406 -5.094 1 98.19 89 THR A C 1
ATOM 725 O O . THR A 1 89 ? 4.988 24.125 -6.062 1 98.19 89 THR A O 1
ATOM 728 N N . GLY A 1 90 ? 3.939 23.734 -4.152 1 97.75 90 GLY A N 1
ATOM 729 C CA . GLY A 1 90 ? 3.35 25.062 -4.148 1 97.75 90 GLY A CA 1
ATOM 730 C C . GLY A 1 90 ? 2.322 25.266 -3.051 1 97.75 90 GLY A C 1
ATOM 731 O O . GLY A 1 90 ? 2.23 24.453 -2.127 1 97.75 90 GLY A O 1
ATOM 732 N N . GLY A 1 91 ? 1.64 26.406 -3.152 1 97.62 91 GLY A N 1
ATOM 733 C CA . GLY A 1 91 ? 0.691 26.75 -2.104 1 97.62 91 GLY A CA 1
ATOM 734 C C . GLY A 1 91 ? 1.34 27.422 -0.908 1 97.62 91 GLY A C 1
ATOM 735 O O . GLY A 1 91 ? 2.568 27.469 -0.805 1 97.62 91 GLY A O 1
ATOM 736 N N . GLU A 1 92 ? 0.486 28.078 -0.099 1 97.25 92 GLU A N 1
ATOM 737 C CA . GLU A 1 92 ? 0.911 28.672 1.163 1 97.25 92 GLU A CA 1
ATOM 738 C C . GLU A 1 92 ? 0.338 27.922 2.355 1 97.25 92 GLU A C 1
ATOM 740 O O . GLU A 1 92 ? -0.867 27.969 2.611 1 97.25 92 GLU A O 1
ATOM 745 N N . LEU A 1 93 ? 1.26 27.266 2.979 1 97.88 93 LEU A N 1
ATOM 746 C CA . LEU A 1 93 ? 0.87 26.391 4.086 1 97.88 93 LEU A CA 1
ATOM 747 C C . LEU A 1 93 ? 0.017 27.156 5.098 1 97.88 93 LEU A C 1
ATOM 749 O O . LEU A 1 93 ? 0.452 28.172 5.645 1 97.88 93 LEU A O 1
ATOM 753 N N . ARG A 1 94 ? -1.243 26.734 5.23 1 98.38 94 ARG A N 1
ATOM 754 C CA . ARG A 1 94 ? -2.199 27.234 6.215 1 98.38 94 ARG A CA 1
ATOM 755 C C . ARG A 1 94 ? -2.857 26.078 6.969 1 98.38 94 ARG A C 1
ATOM 757 O O . ARG A 1 94 ? -3.113 25.016 6.395 1 98.38 94 ARG A O 1
ATOM 764 N N . GLU A 1 95 ? -3.113 26.281 8.164 1 98.5 95 GLU A N 1
ATOM 765 C CA . GLU A 1 95 ? -3.854 25.297 8.953 1 98.5 95 GLU A CA 1
ATOM 766 C C . GLU A 1 95 ? -5.355 25.438 8.727 1 98.5 95 GLU A C 1
ATOM 768 O O . GLU A 1 95 ? -6.059 26.047 9.523 1 98.5 95 GLU A O 1
ATOM 773 N N . LEU A 1 96 ? -5.902 24.812 7.738 1 98.44 96 LEU A N 1
ATOM 774 C CA . LEU A 1 96 ? -7.305 24.969 7.371 1 98.44 96 LEU A CA 1
ATOM 775 C C . LEU A 1 96 ? -8.18 23.969 8.133 1 98.44 96 LEU A C 1
ATOM 777 O O . LEU A 1 96 ? -9.258 24.328 8.602 1 98.44 96 LEU A O 1
ATOM 781 N N . ASP A 1 97 ? -7.793 22.703 8.266 1 98.12 97 ASP A N 1
ATOM 782 C CA . ASP A 1 97 ? -8.578 21.656 8.898 1 98.12 97 ASP A CA 1
ATOM 783 C C . ASP A 1 97 ? -7.727 20.828 9.859 1 98.12 97 ASP A C 1
ATOM 785 O O . ASP A 1 97 ? -7.871 19.609 9.938 1 98.12 97 ASP A O 1
ATOM 789 N N . VAL A 1 98 ? -6.77 21.469 10.438 1 98.69 98 VAL A N 1
ATOM 790 C CA . VAL A 1 98 ? -5.91 20.922 11.484 1 98.69 98 VAL A CA 1
ATOM 791 C C . VAL A 1 98 ? -5.711 21.953 12.594 1 98.69 98 VAL A C 1
ATOM 793 O O . VAL A 1 98 ? -5.977 23.141 12.398 1 98.69 98 VAL A O 1
ATOM 796 N N . ALA A 1 99 ? -5.258 21.5 13.766 1 98.75 99 ALA A N 1
ATOM 797 C CA . ALA A 1 99 ? -5.055 22.391 14.906 1 98.75 99 ALA A CA 1
ATOM 798 C C . ALA A 1 99 ? -3.693 23.078 14.828 1 98.75 99 ALA A C 1
ATOM 800 O O . ALA A 1 99 ? -3.518 24.188 15.336 1 98.75 99 ALA A O 1
ATOM 801 N N . ASP A 1 100 ? -2.713 22.406 14.211 1 98.75 100 ASP A N 1
ATOM 802 C CA . ASP A 1 100 ? -1.334 22.875 14.125 1 98.75 100 ASP A CA 1
ATOM 803 C C . ASP A 1 100 ? -0.547 22.078 13.086 1 98.75 100 ASP A C 1
ATOM 805 O O . ASP A 1 100 ? -1.045 21.094 12.547 1 98.75 100 ASP A O 1
ATOM 809 N N . HIS A 1 101 ? 0.603 22.594 12.719 1 98.81 101 HIS A N 1
ATOM 810 C CA . HIS A 1 101 ? 1.556 21.844 11.906 1 98.81 101 HIS A CA 1
ATOM 811 C C . HIS A 1 101 ? 2.984 22.062 12.391 1 98.81 101 HIS A C 1
ATOM 813 O O . HIS A 1 101 ? 3.26 23.016 13.125 1 98.81 101 HIS A O 1
ATOM 819 N N . SER A 1 102 ? 3.85 21.109 12.102 1 98.75 102 SER A N 1
ATOM 820 C CA . SER A 1 102 ? 5.258 21.234 12.469 1 98.75 102 SER A CA 1
ATOM 821 C C . SER A 1 102 ? 6.152 20.531 11.445 1 98.75 102 SER A C 1
ATOM 823 O O . SER A 1 102 ? 5.855 19.422 11.016 1 98.75 102 SER A O 1
ATOM 825 N N . TRP A 1 103 ? 7.129 21.25 11.031 1 98.69 103 TRP A N 1
ATOM 826 C CA . TRP A 1 103 ? 8.234 20.609 10.336 1 98.69 103 TRP A CA 1
ATOM 827 C C . TRP A 1 103 ? 9.227 20 11.32 1 98.69 103 TRP A C 1
ATOM 829 O O . TRP A 1 103 ? 9.875 20.719 12.086 1 98.69 103 TRP A O 1
ATOM 839 N N . VAL A 1 104 ? 9.352 18.688 11.266 1 98.44 104 VAL A N 1
ATOM 840 C CA . VAL A 1 104 ? 10.023 17.953 12.336 1 98.44 104 VAL A CA 1
ATOM 841 C C . VAL A 1 104 ? 11.281 17.297 11.781 1 98.44 104 VAL A C 1
ATOM 843 O O . VAL A 1 104 ? 11.273 16.75 10.68 1 98.44 104 VAL A O 1
ATOM 846 N N . ASP A 1 105 ? 12.391 17.359 12.547 1 98.06 105 ASP A N 1
ATOM 847 C CA . ASP A 1 105 ? 13.555 16.531 12.234 1 98.06 105 ASP A CA 1
ATOM 848 C C . ASP A 1 105 ? 13.203 15.047 12.32 1 98.06 105 ASP A C 1
ATOM 850 O O . ASP A 1 105 ? 12.625 14.594 13.305 1 98.06 105 ASP A O 1
ATOM 854 N N . PRO A 1 106 ? 13.539 14.359 11.273 1 97.94 106 PRO A N 1
ATOM 855 C CA . PRO A 1 106 ? 13.203 12.93 11.281 1 97.94 106 PRO A CA 1
ATOM 856 C C . PRO A 1 106 ? 13.656 12.227 12.555 1 97.94 106 PRO A C 1
ATOM 858 O O . PRO A 1 106 ? 12.945 11.352 13.07 1 97.94 106 PRO A O 1
ATOM 861 N N . ALA A 1 107 ? 14.688 12.586 13.07 1 97.06 107 ALA A N 1
ATOM 862 C CA . ALA A 1 107 ? 15.234 11.945 14.258 1 97.06 107 ALA A CA 1
ATOM 863 C C . ALA A 1 107 ? 14.344 12.188 15.477 1 97.06 107 ALA A C 1
ATOM 865 O O . ALA A 1 107 ? 14.398 11.445 16.453 1 97.06 107 ALA A O 1
ATOM 866 N N . ASP A 1 108 ? 13.516 13.188 15.438 1 97.88 108 ASP A N 1
ATOM 867 C CA . ASP A 1 108 ? 12.758 13.625 16.609 1 97.88 108 ASP A CA 1
ATOM 868 C C . ASP A 1 108 ? 11.281 13.258 16.469 1 97.88 108 ASP A C 1
ATOM 870 O O . ASP A 1 108 ? 10.477 13.594 17.344 1 97.88 108 ASP A O 1
ATOM 874 N N . ILE A 1 109 ? 10.914 12.609 15.43 1 98.5 109 ILE A N 1
ATOM 875 C CA . ILE A 1 109 ? 9.508 12.406 15.117 1 98.5 109 ILE A CA 1
ATOM 876 C C . ILE A 1 109 ? 8.828 11.633 16.25 1 98.5 109 ILE A C 1
ATOM 878 O O . ILE A 1 109 ? 7.676 11.906 16.594 1 98.5 109 ILE A O 1
ATOM 882 N N . LEU A 1 110 ? 9.555 10.742 16.891 1 98.31 110 LEU A N 1
ATOM 883 C CA . LEU A 1 110 ? 8.977 9.859 17.906 1 98.31 110 LEU A CA 1
ATOM 884 C C . LEU A 1 110 ? 8.805 10.594 19.234 1 98.31 110 LEU A C 1
ATOM 886 O O . LEU A 1 110 ? 8.234 10.047 20.172 1 98.31 110 LEU A O 1
ATOM 890 N N . ARG A 1 111 ? 9.211 11.836 19.328 1 98.31 111 ARG A N 1
ATOM 891 C CA . ARG A 1 111 ? 8.992 12.648 20.516 1 98.31 111 ARG A CA 1
ATOM 892 C C . ARG A 1 111 ? 7.598 13.266 20.516 1 98.31 111 ARG A C 1
ATOM 894 O O . ARG A 1 111 ? 7.137 13.781 21.531 1 98.31 111 ARG A O 1
ATOM 901 N N . PHE A 1 112 ? 6.973 13.219 19.375 1 98.75 112 PHE A N 1
ATOM 902 C CA . PHE A 1 112 ? 5.621 13.742 19.25 1 98.75 112 PHE A CA 1
ATOM 903 C C . PHE A 1 112 ? 4.59 12.711 19.688 1 98.75 112 PHE A C 1
ATOM 905 O O . PHE A 1 112 ? 4.805 11.508 19.516 1 98.75 112 PHE A O 1
ATOM 912 N N . ASP A 1 113 ? 3.516 13.133 20.328 1 98.75 113 ASP A N 1
ATOM 913 C CA . ASP A 1 113 ? 2.396 12.25 20.641 1 98.75 113 ASP A CA 1
ATOM 914 C C . ASP A 1 113 ? 1.596 11.914 19.391 1 98.75 113 ASP A C 1
ATOM 916 O O . ASP A 1 113 ? 0.597 12.57 19.078 1 98.75 113 ASP A O 1
ATOM 920 N N . LEU A 1 114 ? 2.018 10.859 18.703 1 98.88 114 LEU A N 1
ATOM 921 C CA . LEU A 1 114 ? 1.49 10.531 17.391 1 98.88 114 LEU A CA 1
ATOM 922 C C . LEU A 1 114 ? 0.22 9.695 17.5 1 98.88 114 LEU A C 1
ATOM 924 O O . LEU A 1 114 ? 0.019 9 18.5 1 98.88 114 LEU A O 1
ATOM 928 N N . LEU A 1 115 ? -0.644 9.828 16.516 1 98.62 115 LEU A N 1
ATOM 929 C CA . LEU A 1 115 ? -1.705 8.844 16.312 1 98.62 115 LEU A CA 1
ATOM 930 C C . LEU A 1 115 ? -1.139 7.43 16.281 1 98.62 115 LEU A C 1
ATOM 932 O O . LEU A 1 115 ? -0.106 7.188 15.648 1 98.62 115 LEU A O 1
ATOM 936 N N . PRO A 1 116 ? -1.734 6.492 16.953 1 98.19 116 PRO A N 1
ATOM 937 C CA . PRO A 1 116 ? -1.165 5.148 17.078 1 98.19 116 PRO A CA 1
ATOM 938 C C . PRO A 1 116 ? -0.814 4.531 15.719 1 98.19 116 PRO A C 1
ATOM 940 O O . PRO A 1 116 ? 0.261 3.949 15.562 1 98.19 116 PRO A O 1
ATOM 943 N N . ALA A 1 117 ? -1.63 4.703 14.727 1 98.5 117 ALA A N 1
ATOM 944 C CA . ALA A 1 117 ? -1.435 4.098 13.414 1 98.5 117 ALA A CA 1
ATOM 945 C C . ALA A 1 117 ? -0.234 4.711 12.703 1 98.5 117 ALA A C 1
ATOM 947 O O . ALA A 1 117 ? 0.242 4.172 11.695 1 98.5 117 ALA A O 1
ATOM 948 N N . ASP A 1 118 ? 0.283 5.789 13.203 1 98.75 118 ASP A N 1
ATOM 949 C CA . ASP A 1 118 ? 1.357 6.508 12.523 1 98.75 118 ASP A CA 1
ATOM 950 C C . ASP A 1 118 ? 2.723 6.109 13.086 1 98.75 118 ASP A C 1
ATOM 952 O O . ASP A 1 118 ? 3.756 6.426 12.492 1 98.75 118 ASP A O 1
ATOM 956 N N . TYR A 1 119 ? 2.738 5.418 14.211 1 98.69 119 TYR A N 1
ATOM 957 C CA . TYR A 1 119 ? 4 5.098 14.867 1 98.69 119 TYR A CA 1
ATOM 958 C C . TYR A 1 119 ? 4.871 4.215 13.984 1 98.69 119 TYR A C 1
ATOM 960 O O . TYR A 1 119 ? 6.078 4.434 13.875 1 98.69 119 TYR A O 1
ATOM 968 N N . PRO A 1 120 ? 4.309 3.191 13.328 1 98.44 120 PRO A N 1
ATOM 969 C CA . PRO A 1 120 ? 5.164 2.379 12.461 1 98.44 120 PRO A CA 1
ATOM 970 C C . PRO A 1 120 ? 5.852 3.201 11.367 1 98.44 120 PRO A C 1
ATOM 972 O O . PRO A 1 120 ? 7.02 2.967 11.062 1 98.44 120 PRO A O 1
ATOM 975 N N . LEU A 1 121 ? 5.137 4.117 10.766 1 98.62 121 LEU A N 1
ATOM 976 C CA . LEU A 1 121 ? 5.727 4.992 9.75 1 98.62 121 LEU A CA 1
ATOM 977 C C . LEU A 1 121 ? 6.84 5.844 10.352 1 98.62 121 LEU A C 1
ATOM 979 O O . LEU A 1 121 ? 7.906 5.984 9.758 1 98.62 121 LEU A O 1
ATOM 983 N N . ALA A 1 122 ? 6.547 6.391 11.547 1 98.75 122 ALA A N 1
ATOM 984 C CA . ALA A 1 122 ? 7.527 7.227 12.234 1 98.75 122 ALA A CA 1
ATOM 985 C C . ALA A 1 122 ? 8.789 6.434 12.57 1 98.75 122 ALA A C 1
ATOM 987 O O . ALA A 1 122 ? 9.906 6.918 12.367 1 98.75 122 ALA A O 1
ATOM 988 N N . LYS A 1 123 ? 8.609 5.262 13.062 1 98.44 123 LYS A N 1
ATOM 989 C CA . LYS A 1 123 ? 9.742 4.406 13.398 1 98.44 123 LYS A CA 1
ATOM 990 C C . LYS A 1 123 ? 10.586 4.109 12.156 1 98.44 123 LYS A C 1
ATOM 992 O O . LYS A 1 123 ? 11.812 4.133 12.219 1 98.44 123 LYS A O 1
ATOM 997 N N . LYS A 1 124 ? 9.906 3.836 11.07 1 98.06 124 LYS A N 1
ATOM 998 C CA . LYS A 1 124 ? 10.609 3.57 9.82 1 98.06 124 LYS A CA 1
ATOM 999 C C . LYS A 1 124 ? 11.438 4.781 9.391 1 98.06 124 LYS A C 1
ATOM 1001 O O . LYS A 1 124 ? 12.586 4.637 8.969 1 98.06 124 LYS A O 1
ATOM 1006 N N . ILE A 1 125 ? 10.883 5.957 9.477 1 98.12 125 ILE A N 1
ATOM 1007 C CA . ILE A 1 125 ? 11.547 7.191 9.078 1 98.12 125 ILE A CA 1
ATOM 1008 C C . ILE A 1 125 ? 12.773 7.422 9.953 1 98.12 125 ILE A C 1
ATOM 1010 O O . ILE A 1 125 ? 13.852 7.734 9.445 1 98.12 125 ILE A O 1
ATOM 1014 N N . VAL A 1 126 ? 12.602 7.215 11.258 1 97.75 126 VAL A N 1
ATOM 1015 C CA . VAL A 1 126 ? 13.711 7.402 12.18 1 97.75 126 VAL A CA 1
ATOM 1016 C C . VAL A 1 126 ? 14.844 6.438 11.828 1 97.75 126 VAL A C 1
ATOM 1018 O O . VAL A 1 126 ? 16.016 6.82 11.82 1 97.75 126 VAL A O 1
ATOM 1021 N N . HIS A 1 127 ? 14.469 5.227 11.516 1 96.25 127 HIS A N 1
ATOM 1022 C CA . HIS A 1 127 ? 15.453 4.207 11.18 1 96.25 127 HIS A CA 1
ATOM 1023 C C . HIS A 1 127 ? 16.188 4.555 9.891 1 96.25 127 HIS A C 1
ATOM 1025 O O . HIS A 1 127 ? 17.406 4.383 9.797 1 96.25 127 HIS A O 1
ATOM 1031 N N . GLU A 1 128 ? 15.508 5.008 8.914 1 94.69 128 GLU A N 1
ATOM 1032 C CA . GLU A 1 128 ? 16.109 5.352 7.629 1 94.69 128 GLU A CA 1
ATOM 1033 C C . GLU A 1 128 ? 17.047 6.543 7.762 1 94.69 128 GLU A C 1
ATOM 1035 O O . GLU A 1 128 ? 18.062 6.629 7.055 1 94.69 128 GLU A O 1
ATOM 1040 N N . PHE A 1 129 ? 16.656 7.477 8.523 1 89.12 129 PHE A N 1
ATOM 1041 C CA . PHE A 1 129 ? 17.484 8.656 8.727 1 89.12 129 PHE A CA 1
ATOM 1042 C C . PHE A 1 129 ? 18.75 8.305 9.508 1 89.12 129 PHE A C 1
ATOM 1044 O O . PHE A 1 129 ? 19.828 8.836 9.227 1 89.12 129 PHE A O 1
ATOM 1051 N N . SER A 1 130 ? 18.578 7.488 10.484 1 83.69 130 SER A N 1
ATOM 1052 C CA . SER A 1 130 ? 19.734 7.059 11.273 1 83.69 130 SER A CA 1
ATOM 1053 C C . SER A 1 130 ? 20.719 6.262 10.422 1 83.69 130 SER A C 1
ATOM 1055 O O . SER A 1 130 ? 21.938 6.398 10.578 1 83.69 130 SER A O 1
ATOM 1057 N N . ASP A 1 131 ? 20.234 5.488 9.539 1 73.94 131 ASP A N 1
ATOM 1058 C CA . ASP A 1 131 ? 21.094 4.688 8.664 1 73.94 131 ASP A CA 1
ATOM 1059 C C . ASP A 1 131 ? 21.797 5.566 7.629 1 73.94 131 ASP A C 1
ATOM 1061 O O . ASP A 1 131 ? 22.938 5.312 7.262 1 73.94 131 ASP A O 1
ATOM 1065 N N . ALA A 1 132 ? 21.125 6.516 7.184 1 67.31 132 ALA A N 1
ATOM 1066 C CA . ALA A 1 132 ? 21.703 7.445 6.211 1 67.31 132 ALA A CA 1
ATOM 1067 C C . ALA A 1 132 ? 22.859 8.242 6.816 1 67.31 132 ALA A C 1
ATOM 1069 O O . ALA A 1 132 ? 23.812 8.578 6.125 1 67.31 132 ALA A O 1
ATOM 1070 N N . ASP A 1 133 ? 22.562 8.656 8.023 1 53.25 133 ASP A N 1
ATOM 1071 C CA . ASP A 1 133 ? 23.625 9.359 8.727 1 53.25 133 ASP A CA 1
ATOM 1072 C C . ASP A 1 133 ? 24.844 8.453 8.922 1 53.25 133 ASP A C 1
ATOM 1074 O O . ASP A 1 133 ? 25.984 8.914 8.906 1 53.25 133 ASP A O 1
ATOM 1078 N N . THR A 1 134 ? 24.5 7.266 9.031 1 49.25 134 THR A N 1
ATOM 1079 C CA . THR A 1 134 ? 25.594 6.328 9.211 1 49.25 134 THR A CA 1
ATOM 1080 C C . THR A 1 134 ? 26.328 6.074 7.895 1 49.25 134 THR A C 1
ATOM 1082 O O . THR A 1 134 ? 27.547 5.859 7.879 1 49.25 134 THR A O 1
ATOM 1085 N N . THR A 1 135 ? 25.641 6.051 6.766 1 46.31 135 THR A N 1
ATOM 1086 C CA . THR A 1 135 ? 26.328 5.855 5.496 1 46.31 135 THR A CA 1
ATOM 1087 C C . THR A 1 135 ? 27.078 7.121 5.086 1 46.31 135 THR A C 1
ATOM 1089 O O . THR A 1 135 ? 27.922 7.086 4.188 1 46.31 135 THR A O 1
ATOM 1092 N N . ARG A 1 136 ? 26.688 8.242 5.547 1 43.47 136 ARG A N 1
ATOM 1093 C CA . ARG A 1 136 ? 27.375 9.5 5.285 1 43.47 136 ARG A CA 1
ATOM 1094 C C . ARG A 1 136 ? 28.578 9.664 6.207 1 43.47 136 ARG A C 1
ATOM 1096 O O . ARG A 1 136 ? 29.344 10.625 6.078 1 43.47 136 ARG A O 1
ATOM 1103 N N . LEU A 1 137 ? 28.641 8.883 7.305 1 31.92 137 LEU A N 1
ATOM 1104 C CA . LEU A 1 137 ? 29.906 8.945 8.039 1 31.92 137 LEU A CA 1
ATOM 1105 C C . LEU A 1 137 ? 30.969 8.094 7.352 1 31.92 137 LEU A C 1
ATOM 1107 O O . LEU A 1 137 ? 30.703 6.961 6.945 1 31.92 137 LEU A O 1
ATOM 1111 N N . MET B 1 1 ? -17.719 3.752 -5.332 1 93 1 MET B N 1
ATOM 1112 C CA . MET B 1 1 ? -17.469 2.574 -4.504 1 93 1 MET B CA 1
ATOM 1113 C C . MET B 1 1 ? -16 2.498 -4.098 1 93 1 MET B C 1
ATOM 1115 O O . MET B 1 1 ? -15.125 2.93 -4.844 1 93 1 MET B O 1
ATOM 1119 N N . LEU B 1 2 ? -15.703 1.916 -2.957 1 95.62 2 LEU B N 1
ATOM 1120 C CA . LEU B 1 2 ? -14.336 1.705 -2.502 1 95.62 2 LEU B CA 1
ATOM 1121 C C . LEU B 1 2 ? -13.703 0.505 -3.203 1 95.62 2 LEU B C 1
ATOM 1123 O O . LEU B 1 2 ? -14.406 -0.427 -3.598 1 95.62 2 LEU B O 1
ATOM 1127 N N . PRO B 1 3 ? -12.438 0.531 -3.367 1 98.06 3 PRO B N 1
ATOM 1128 C CA . PRO B 1 3 ? -11.797 -0.563 -4.098 1 98.06 3 PRO B CA 1
ATOM 1129 C C . PRO B 1 3 ? -11.742 -1.858 -3.293 1 98.06 3 PRO B C 1
ATOM 1131 O O . PRO B 1 3 ? -11.664 -1.821 -2.061 1 98.06 3 PRO B O 1
ATOM 1134 N N . LEU B 1 4 ? -11.844 -2.979 -4.051 1 97.75 4 LEU B N 1
ATOM 1135 C CA . LEU B 1 4 ? -11.5 -4.27 -3.469 1 97.75 4 LEU B CA 1
ATOM 1136 C C . LEU B 1 4 ? -10.008 -4.352 -3.162 1 97.75 4 LEU B C 1
ATOM 1138 O O . LEU B 1 4 ? -9.18 -3.994 -4.004 1 97.75 4 LEU B O 1
ATOM 1142 N N . ILE B 1 5 ? -9.672 -4.762 -1.96 1 98.69 5 ILE B N 1
ATOM 1143 C CA . ILE B 1 5 ? -8.266 -4.891 -1.585 1 98.69 5 ILE B CA 1
ATOM 1144 C C . ILE B 1 5 ? -7.773 -6.293 -1.918 1 98.69 5 ILE B C 1
ATOM 1146 O O . ILE B 1 5 ? -8.344 -7.285 -1.46 1 98.69 5 ILE B O 1
ATOM 1150 N N . VAL B 1 6 ? -6.734 -6.355 -2.725 1 98.75 6 VAL B N 1
ATOM 1151 C CA . VAL B 1 6 ? -6.102 -7.625 -3.066 1 98.75 6 VAL B CA 1
ATOM 1152 C C . VAL B 1 6 ? -4.598 -7.535 -2.826 1 98.75 6 VAL B C 1
ATOM 1154 O O . VAL B 1 6 ? -4.031 -6.441 -2.811 1 98.75 6 VAL B O 1
ATOM 1157 N N . THR B 1 7 ? -4.012 -8.648 -2.531 1 98.88 7 THR B N 1
ATOM 1158 C CA . THR B 1 7 ? -2.566 -8.703 -2.352 1 98.88 7 THR B CA 1
ATOM 1159 C C . THR B 1 7 ? -1.904 -9.43 -3.518 1 98.88 7 THR B C 1
ATOM 1161 O O . THR B 1 7 ? -2.523 -10.281 -4.156 1 98.88 7 THR B O 1
ATOM 1164 N N . ALA B 1 8 ? -0.736 -9.008 -3.828 1 98.94 8 ALA B N 1
ATOM 1165 C CA . ALA B 1 8 ? 0.123 -9.664 -4.812 1 98.94 8 ALA B CA 1
ATOM 1166 C C . ALA B 1 8 ? 1.517 -9.914 -4.246 1 98.94 8 ALA B C 1
ATOM 1168 O O . ALA B 1 8 ? 2.084 -9.055 -3.572 1 98.94 8 ALA B O 1
ATOM 1169 N N . ALA B 1 9 ? 2.041 -11.07 -4.398 1 98.94 9 ALA B N 1
ATOM 1170 C CA . ALA B 1 9 ? 3.387 -11.422 -3.955 1 98.94 9 ALA B CA 1
ATOM 1171 C C . ALA B 1 9 ? 4.387 -11.328 -5.105 1 98.94 9 ALA B C 1
ATOM 1173 O O . ALA B 1 9 ? 4.254 -12.031 -6.109 1 98.94 9 ALA B O 1
ATOM 1174 N N . VAL B 1 10 ? 5.301 -10.461 -4.992 1 98.88 10 VAL B N 1
ATOM 1175 C CA . VAL B 1 10 ? 6.453 -10.438 -5.887 1 98.88 10 VAL B CA 1
ATOM 1176 C C . VAL B 1 10 ? 7.543 -11.359 -5.348 1 98.88 10 VAL B C 1
ATOM 1178 O O . VAL B 1 10 ? 8.367 -10.945 -4.527 1 98.88 10 VAL B O 1
ATOM 1181 N N . ILE B 1 11 ? 7.531 -12.562 -5.77 1 98.88 11 ILE B N 1
ATOM 1182 C CA . ILE B 1 11 ? 8.43 -13.594 -5.262 1 98.88 11 ILE B CA 1
ATOM 1183 C C . ILE B 1 11 ? 9.617 -13.75 -6.207 1 98.88 11 ILE B C 1
ATOM 1185 O O . ILE B 1 11 ? 9.453 -14.094 -7.375 1 98.88 11 ILE B O 1
ATOM 1189 N N . GLU B 1 12 ? 10.734 -13.484 -5.707 1 97.25 12 GLU B N 1
ATOM 1190 C CA . GLU B 1 12 ? 11.969 -13.617 -6.473 1 97.25 12 GLU B CA 1
ATOM 1191 C C . GLU B 1 12 ? 12.781 -14.828 -6.008 1 97.25 12 GLU B C 1
ATOM 1193 O O . GLU B 1 12 ? 12.938 -15.047 -4.805 1 97.25 12 GLU B O 1
ATOM 1198 N N . HIS B 1 13 ? 13.188 -15.625 -6.91 1 96.38 13 HIS B N 1
ATOM 1199 C CA . HIS B 1 13 ? 14.039 -16.781 -6.648 1 96.38 13 HIS B CA 1
ATOM 1200 C C . HIS B 1 13 ? 15.031 -17 -7.789 1 96.38 13 HIS B C 1
ATOM 1202 O O . HIS B 1 13 ? 14.625 -17.156 -8.945 1 96.38 13 HIS B O 1
ATOM 1208 N N . GLU B 1 14 ? 16.344 -16.969 -7.449 1 95.56 14 GLU B N 1
ATOM 1209 C CA . GLU B 1 14 ? 17.406 -17.188 -8.422 1 95.56 14 GLU B CA 1
ATOM 1210 C C . GLU B 1 14 ? 17.297 -16.219 -9.594 1 95.56 14 GLU B C 1
ATOM 1212 O O . GLU B 1 14 ? 17.406 -16.609 -10.758 1 95.56 14 GLU B O 1
ATOM 1217 N N . GLY B 1 15 ? 16.906 -15 -9.281 1 94.94 15 GLY B N 1
ATOM 1218 C CA . GLY B 1 15 ? 16.891 -13.938 -10.273 1 94.94 15 GLY B CA 1
ATOM 1219 C C . GLY B 1 15 ? 15.633 -13.93 -11.117 1 94.94 15 GLY B C 1
ATOM 1220 O O . GLY B 1 15 ? 15.516 -13.133 -12.055 1 94.94 15 GLY B O 1
ATOM 1221 N N . LYS B 1 16 ? 14.727 -14.773 -10.836 1 97.94 16 LYS B N 1
ATOM 1222 C CA . LYS B 1 16 ? 13.484 -14.859 -11.594 1 97.94 16 LYS B CA 1
ATOM 1223 C C . LYS B 1 16 ? 12.281 -14.5 -10.719 1 97.94 16 LYS B C 1
ATOM 1225 O O . LYS B 1 16 ? 12.367 -14.547 -9.492 1 97.94 16 LYS B O 1
ATOM 1230 N N . ILE B 1 17 ? 11.211 -14.156 -11.375 1 98.69 17 ILE B N 1
ATOM 1231 C CA . ILE B 1 17 ? 9.977 -13.773 -10.703 1 98.69 17 ILE B CA 1
ATOM 1232 C C . ILE B 1 17 ? 8.891 -14.812 -10.977 1 98.69 17 ILE B C 1
ATOM 1234 O O . ILE B 1 17 ? 8.75 -15.281 -12.109 1 98.69 17 ILE B O 1
ATOM 1238 N N . LEU B 1 18 ? 8.172 -15.156 -9.969 1 98.88 18 LEU B N 1
ATOM 1239 C CA . LEU B 1 18 ? 7.129 -16.172 -10.117 1 98.88 18 LEU B CA 1
ATOM 1240 C C . LEU B 1 18 ? 5.824 -15.547 -10.602 1 98.88 18 LEU B C 1
ATOM 1242 O O . LEU B 1 18 ? 5.344 -14.57 -10.016 1 98.88 18 LEU B O 1
ATOM 1246 N N . LEU B 1 19 ? 5.277 -16.031 -11.656 1 98.94 19 LEU B N 1
ATOM 1247 C CA . LEU B 1 19 ? 3.922 -15.742 -12.117 1 98.94 19 LEU B CA 1
ATOM 1248 C C . LEU B 1 19 ? 3.057 -17 -12.07 1 98.94 19 LEU B C 1
ATOM 1250 O O . LEU B 1 19 ? 3.572 -18.109 -12.156 1 98.94 19 LEU B O 1
ATOM 1254 N N . THR B 1 20 ? 1.82 -16.844 -11.906 1 98.94 20 THR B N 1
ATOM 1255 C CA . THR B 1 20 ? 0.841 -17.922 -12.008 1 98.94 20 THR B CA 1
ATOM 1256 C C . THR B 1 20 ? -0.184 -17.609 -13.094 1 98.94 20 THR B C 1
ATOM 1258 O O . THR B 1 20 ? -0.331 -16.453 -13.516 1 98.94 20 THR B O 1
ATOM 1261 N N . ARG B 1 21 ? -0.796 -18.625 -13.555 1 98.88 21 ARG B N 1
ATOM 1262 C CA . ARG B 1 21 ? -1.83 -18.5 -14.578 1 98.88 21 ARG B CA 1
ATOM 1263 C C . ARG B 1 21 ? -3.207 -18.812 -14.008 1 98.88 21 ARG B C 1
ATOM 1265 O O . ARG B 1 21 ? -3.383 -19.828 -13.32 1 98.88 21 ARG B O 1
ATOM 1272 N N . ARG B 1 22 ? -4.137 -17.922 -14.273 1 98.69 22 ARG B N 1
ATOM 1273 C CA . ARG B 1 22 ? -5.488 -18.094 -13.75 1 98.69 22 ARG B CA 1
ATOM 1274 C C . ARG B 1 22 ? -6.164 -19.312 -14.359 1 98.69 22 ARG B C 1
ATOM 1276 O O . ARG B 1 22 ? -5.945 -19.625 -15.531 1 98.69 22 ARG B O 1
ATOM 1283 N N . LYS B 1 23 ? -7.023 -19.953 -13.562 1 98.62 23 LYS B N 1
ATOM 1284 C CA . LYS B 1 23 ? -7.773 -21.125 -14.008 1 98.62 23 LYS B CA 1
ATOM 1285 C C . LYS B 1 23 ? -8.758 -20.75 -15.109 1 98.62 23 LYS B C 1
ATOM 1287 O O . LYS B 1 23 ? -9.203 -19.609 -15.195 1 98.62 23 LYS B O 1
ATOM 1292 N N . PRO B 1 24 ? -9.125 -21.703 -15.945 1 98.06 24 PRO B N 1
ATOM 1293 C CA . PRO B 1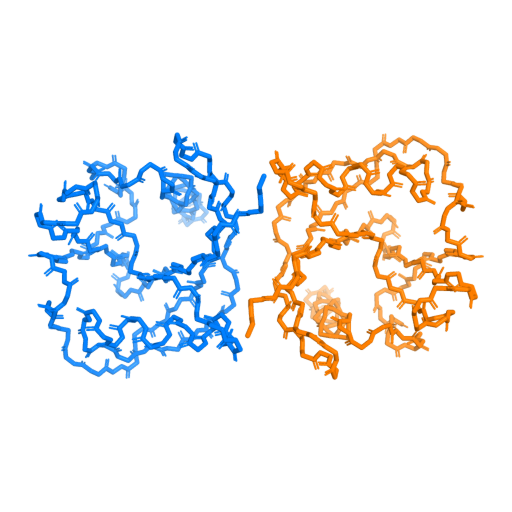 24 ? -10.031 -21.438 -17.062 1 98.06 24 PRO B CA 1
ATOM 1294 C C . PRO B 1 24 ? -11.422 -21 -16.609 1 98.06 24 PRO B C 1
ATOM 1296 O O . PRO B 1 24 ? -12.133 -20.312 -17.344 1 98.06 24 PRO B O 1
ATOM 1299 N N . ASP B 1 25 ? -11.82 -21.266 -15.414 1 97.81 25 ASP B N 1
ATOM 1300 C CA . ASP B 1 25 ? -13.172 -20.969 -14.945 1 97.81 25 ASP B CA 1
ATOM 1301 C C . ASP B 1 25 ? -13.18 -19.734 -14.055 1 97.81 25 ASP B C 1
ATOM 1303 O O . ASP B 1 25 ? -14.219 -19.375 -13.492 1 97.81 25 ASP B O 1
ATOM 1307 N N . ALA B 1 26 ? -12.094 -19.094 -13.922 1 96.75 26 ALA B N 1
ATOM 1308 C CA . ALA B 1 26 ? -11.992 -17.859 -13.133 1 96.75 26 ALA B CA 1
ATOM 1309 C C . ALA B 1 26 ? -12.297 -16.641 -13.977 1 96.75 26 ALA B C 1
ATOM 1311 O O . ALA B 1 26 ? -12.25 -16.703 -15.211 1 96.75 26 ALA B O 1
ATOM 1312 N N . PRO B 1 27 ? -12.68 -15.562 -13.344 1 95.75 27 PRO B N 1
ATOM 1313 C CA . PRO B 1 27 ? -12.664 -14.312 -14.109 1 95.75 27 PRO B CA 1
ATOM 1314 C C . PRO B 1 27 ? -11.305 -14.023 -14.734 1 95.75 27 PRO B C 1
ATOM 1316 O O . PRO B 1 27 ? -10.266 -14.297 -14.125 1 95.75 27 PRO B O 1
ATOM 1319 N N . TYR B 1 28 ? -11.344 -13.547 -16.078 1 97.31 28 TYR B N 1
ATOM 1320 C CA . TYR B 1 28 ? -10.117 -13.312 -16.828 1 97.31 28 TYR B CA 1
ATOM 1321 C C . TYR B 1 28 ? -9.305 -14.594 -16.953 1 97.31 28 TYR B C 1
ATOM 1323 O O . TYR B 1 28 ? -8.164 -14.664 -16.5 1 97.31 28 TYR B O 1
ATOM 1331 N N . PRO B 1 29 ? -9.953 -15.539 -17.641 1 98.12 29 PRO B N 1
ATOM 1332 C CA . PRO B 1 29 ? -9.375 -16.891 -17.656 1 98.12 29 PRO B CA 1
ATOM 1333 C C . PRO B 1 29 ? -8.031 -16.938 -18.375 1 98.12 29 PRO B C 1
ATOM 1335 O O . PRO B 1 29 ? -7.855 -16.281 -19.406 1 98.12 29 PRO B O 1
ATOM 1338 N N . LEU B 1 30 ? -7.121 -17.609 -17.719 1 98.62 30 LEU B N 1
ATOM 1339 C CA . LEU B 1 30 ? -5.863 -18.047 -18.312 1 98.62 30 LEU B CA 1
ATOM 1340 C C . LEU B 1 30 ? -4.891 -16.875 -18.453 1 98.62 30 LEU B C 1
ATOM 1342 O O . LEU B 1 30 ? -3.811 -17.031 -19.031 1 98.62 30 LEU B O 1
ATOM 1346 N N . LEU B 1 31 ? -5.195 -15.75 -17.984 1 98.81 31 LEU B N 1
ATOM 1347 C CA . LEU B 1 31 ? -4.219 -14.672 -17.891 1 98.81 31 LEU B CA 1
ATOM 1348 C C . LEU B 1 31 ? -3.209 -14.945 -16.781 1 98.81 31 LEU B C 1
ATOM 1350 O O . LEU B 1 31 ? -3.514 -15.656 -15.812 1 98.81 31 LEU B O 1
ATOM 1354 N N . TRP B 1 32 ? -2.018 -14.406 -16.969 1 98.94 32 TRP B N 1
ATOM 1355 C CA . TRP B 1 32 ? -0.965 -14.523 -15.961 1 98.94 32 TRP B CA 1
ATOM 1356 C C . TRP B 1 32 ? -1.071 -13.406 -14.93 1 98.94 32 TRP B C 1
ATOM 1358 O O . TRP B 1 32 ? -1.576 -12.328 -15.227 1 98.94 32 TRP B O 1
ATOM 1368 N N . GLU B 1 33 ? -0.679 -13.68 -13.727 1 98.88 33 GLU B N 1
ATOM 1369 C CA . GLU B 1 33 ? -0.721 -12.703 -12.641 1 98.88 33 GLU B CA 1
ATOM 1370 C C . GLU B 1 33 ? 0.309 -13.031 -11.562 1 98.88 33 GLU B C 1
ATOM 1372 O O . GLU B 1 33 ? 0.887 -14.125 -11.555 1 98.88 33 GLU B O 1
ATOM 1377 N N . PHE B 1 34 ? 0.649 -12.055 -10.773 1 98.94 34 PHE B N 1
ATOM 1378 C CA . PHE B 1 34 ? 1.394 -12.336 -9.555 1 98.94 34 PHE B CA 1
ATOM 1379 C C . PHE B 1 34 ? 0.537 -13.125 -8.562 1 98.94 34 PHE B C 1
ATOM 1381 O O . PHE B 1 34 ? -0.654 -12.844 -8.414 1 98.94 34 PHE B O 1
ATOM 1388 N N . PRO B 1 35 ? 1.164 -14.141 -7.914 1 98.88 35 PRO B N 1
ATOM 1389 C CA . PRO B 1 35 ? 0.369 -14.875 -6.922 1 98.88 35 PRO B CA 1
ATOM 1390 C C . PRO B 1 35 ? -0.193 -13.961 -5.832 1 98.88 35 PRO B C 1
ATOM 1392 O O . PRO B 1 35 ? 0.474 -13.016 -5.406 1 98.88 35 PRO B O 1
ATOM 1395 N N . GLY B 1 36 ? -1.293 -14.242 -5.336 1 98.56 36 GLY B N 1
ATOM 1396 C CA . GLY B 1 36 ? -1.987 -13.453 -4.332 1 98.56 36 GLY B CA 1
ATOM 1397 C C . GLY B 1 36 ? -3.496 -13.602 -4.395 1 98.56 36 GLY B C 1
ATOM 1398 O O . GLY B 1 36 ? -4.008 -14.578 -4.945 1 98.56 36 GLY B O 1
ATOM 1399 N N . GLY B 1 37 ? -4.219 -12.656 -3.74 1 98.38 37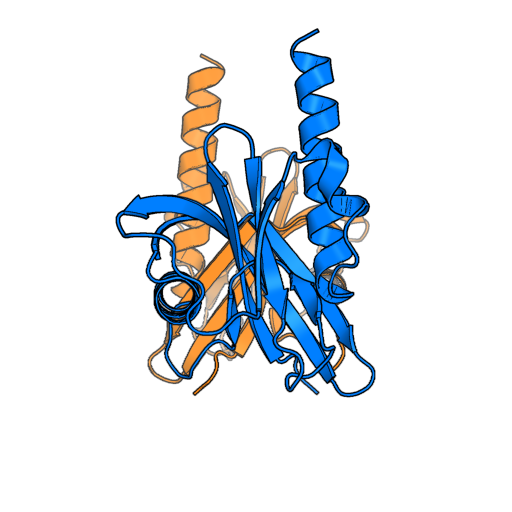 GLY B N 1
ATOM 1400 C CA . GLY B 1 37 ? -5.668 -12.766 -3.738 1 98.38 37 GLY B CA 1
ATOM 1401 C C . GLY B 1 37 ? -6.344 -11.742 -2.85 1 98.38 37 GLY B C 1
ATOM 1402 O O . GLY B 1 37 ? -5.723 -10.766 -2.436 1 98.38 37 GLY B O 1
ATOM 1403 N N . LYS B 1 38 ? -7.613 -11.984 -2.621 1 98.31 38 LYS B N 1
ATOM 1404 C CA . LYS B 1 38 ? -8.461 -11.039 -1.899 1 98.31 38 LYS B CA 1
ATOM 1405 C C . LYS B 1 38 ? -8.141 -11.047 -0.406 1 98.31 38 LYS B C 1
ATOM 1407 O O . LYS B 1 38 ? -7.953 -12.109 0.188 1 98.31 38 LYS B O 1
ATOM 1412 N N . LEU B 1 39 ? -7.98 -9.836 0.146 1 98.69 39 LEU B N 1
ATOM 1413 C CA . LEU B 1 39 ? -7.836 -9.695 1.591 1 98.69 39 LEU B CA 1
ATOM 1414 C C . LEU B 1 39 ? -9.117 -10.094 2.309 1 98.69 39 LEU B C 1
ATOM 1416 O O . LEU B 1 39 ? -10.211 -9.648 1.937 1 98.69 39 LEU B O 1
ATOM 1420 N N . GLU B 1 40 ? -9.031 -10.953 3.338 1 98.25 40 GLU B N 1
ATOM 1421 C CA . GLU B 1 40 ? -10.188 -11.352 4.133 1 98.25 40 GLU B CA 1
ATOM 1422 C C . GLU B 1 40 ? -10.406 -10.391 5.305 1 98.25 40 GLU B C 1
ATOM 1424 O O . GLU B 1 40 ? -9.484 -9.688 5.719 1 98.25 40 GLU B O 1
ATOM 1429 N N . PRO B 1 41 ? -11.633 -10.391 5.84 1 96.75 41 PRO B N 1
ATOM 1430 C CA . PRO B 1 41 ? -11.914 -9.539 6.996 1 96.75 41 PRO B CA 1
ATOM 1431 C C . PRO B 1 41 ? -10.984 -9.82 8.172 1 96.75 41 PRO B C 1
ATOM 1433 O O . PRO B 1 41 ? -10.727 -10.984 8.5 1 96.75 41 PRO B O 1
ATOM 1436 N N . GLU B 1 42 ? -10.375 -8.727 8.75 1 95.94 42 GLU B N 1
ATOM 1437 C CA . GLU B 1 42 ? -9.547 -8.781 9.953 1 95.94 42 GLU B CA 1
ATOM 1438 C C . GLU B 1 42 ? -8.195 -9.414 9.672 1 95.94 42 GLU B C 1
ATOM 1440 O O . GLU B 1 42 ? -7.477 -9.805 10.594 1 95.94 42 GLU B O 1
ATOM 1445 N N . GLU B 1 43 ? -7.875 -9.5 8.391 1 97.88 43 GLU B N 1
ATOM 1446 C CA . GLU B 1 43 ? -6.617 -10.125 7.992 1 97.88 43 GLU B CA 1
ATOM 1447 C C . GLU B 1 43 ? -5.555 -9.07 7.676 1 97.88 43 GLU B C 1
ATOM 1449 O O . GLU B 1 43 ? -5.836 -8.086 6.992 1 97.88 43 GLU B O 1
ATOM 1454 N N . HIS B 1 44 ? -4.391 -9.219 8.273 1 98.38 44 HIS B N 1
ATOM 1455 C CA . HIS B 1 44 ? -3.248 -8.406 7.871 1 98.38 44 HIS B CA 1
ATOM 1456 C C . HIS B 1 44 ? -2.809 -8.734 6.449 1 98.38 44 HIS B C 1
ATOM 1458 O O . HIS B 1 44 ? -2.795 -9.906 6.055 1 98.38 44 HIS B O 1
ATOM 1464 N N . PRO B 1 45 ? -2.453 -7.695 5.66 1 98.69 45 PRO B N 1
ATOM 1465 C CA . PRO B 1 45 ? -2.064 -7.941 4.27 1 98.69 45 PRO B CA 1
ATOM 1466 C C . PRO B 1 45 ? -0.938 -8.961 4.145 1 98.69 45 PRO B C 1
ATOM 1468 O O . PRO B 1 45 ? -0.968 -9.812 3.254 1 98.69 45 PRO B O 1
ATOM 1471 N N . GLU B 1 46 ? 0.028 -8.898 5.023 1 98.62 46 GLU B N 1
ATOM 1472 C CA . GLU B 1 46 ? 1.132 -9.852 4.969 1 98.62 46 GLU B CA 1
ATOM 1473 C C . GLU B 1 46 ? 0.647 -11.273 5.246 1 98.62 46 GLU B C 1
ATOM 1475 O O . GLU B 1 46 ? 1.118 -12.227 4.621 1 98.62 46 GLU B O 1
ATOM 1480 N N . ALA B 1 47 ? -0.247 -11.422 6.168 1 98.62 47 ALA B N 1
ATOM 1481 C CA . ALA B 1 47 ? -0.84 -12.727 6.438 1 98.62 47 ALA B CA 1
ATOM 1482 C C . ALA B 1 47 ? -1.621 -13.234 5.227 1 98.62 47 ALA B C 1
ATOM 1484 O O . ALA B 1 47 ? -1.611 -14.438 4.93 1 98.62 47 ALA B O 1
ATOM 1485 N N . CYS B 1 48 ? -2.303 -12.344 4.57 1 98.81 48 CYS B N 1
ATOM 1486 C CA . CYS B 1 48 ? -3.043 -12.672 3.357 1 98.81 48 CYS B CA 1
ATOM 1487 C C . CYS B 1 48 ? -2.119 -13.266 2.301 1 98.81 48 CYS B C 1
ATOM 1489 O O . CYS B 1 48 ? -2.439 -14.289 1.694 1 98.81 48 CYS B O 1
ATOM 1491 N N . ILE B 1 49 ? -0.949 -12.656 2.084 1 98.75 49 ILE B N 1
ATOM 1492 C CA . ILE B 1 49 ? 0.027 -13.125 1.106 1 98.75 49 ILE B CA 1
ATOM 1493 C C . ILE B 1 49 ? 0.451 -14.555 1.443 1 98.75 49 ILE B C 1
ATOM 1495 O O . ILE B 1 49 ? 0.408 -15.445 0.586 1 98.75 49 ILE B O 1
ATOM 1499 N N . VAL B 1 50 ? 0.809 -14.727 2.699 1 98.81 50 VAL B N 1
ATOM 1500 C CA . VAL B 1 50 ? 1.298 -16.031 3.146 1 98.81 50 VAL B CA 1
ATOM 1501 C C . VAL B 1 50 ? 0.213 -17.078 2.949 1 98.81 50 VAL B C 1
ATOM 1503 O O . VAL B 1 50 ? 0.478 -18.156 2.418 1 98.81 50 VAL B O 1
ATOM 1506 N N . ARG B 1 51 ? -1 -16.781 3.352 1 98.81 51 ARG B N 1
ATOM 1507 C CA . ARG B 1 51 ? -2.117 -17.703 3.225 1 98.81 51 ARG B CA 1
ATOM 1508 C C . ARG B 1 51 ? -2.404 -18.016 1.759 1 98.81 51 ARG B C 1
ATOM 1510 O O . ARG B 1 51 ? -2.477 -19.188 1.372 1 98.81 51 ARG B O 1
ATOM 1517 N N . GLU B 1 52 ? -2.545 -16.984 0.891 1 98.81 52 GLU B N 1
ATOM 1518 C CA . GLU B 1 52 ? -2.918 -17.141 -0.512 1 98.81 52 GLU B CA 1
ATOM 1519 C C . GLU B 1 52 ? -1.86 -17.938 -1.275 1 98.81 52 GLU B C 1
ATOM 1521 O O . GLU B 1 52 ? -2.193 -18.781 -2.105 1 98.81 52 GLU B O 1
ATOM 1526 N N . VAL B 1 53 ? -0.58 -17.656 -1.034 1 98.88 53 VAL B N 1
ATOM 1527 C CA . VAL B 1 53 ? 0.496 -18.359 -1.734 1 98.88 53 VAL B CA 1
ATOM 1528 C C . VAL B 1 53 ? 0.504 -19.828 -1.335 1 98.88 53 VAL B C 1
ATOM 1530 O O . VAL B 1 53 ? 0.704 -20.703 -2.18 1 98.88 53 VAL B O 1
ATOM 1533 N N . ARG B 1 54 ? 0.271 -20.062 -0.081 1 98.75 54 ARG B N 1
ATOM 1534 C CA . ARG B 1 54 ? 0.181 -21.453 0.376 1 98.75 54 ARG B CA 1
ATOM 1535 C C . ARG B 1 54 ? -1.013 -22.156 -0.256 1 98.75 54 ARG B C 1
ATOM 1537 O O . ARG B 1 54 ? -0.89 -23.281 -0.73 1 98.75 54 ARG B O 1
ATOM 1544 N N . GLU B 1 55 ? -2.166 -21.531 -0.229 1 98.75 55 GLU B N 1
ATOM 1545 C CA . GLU B 1 55 ? -3.395 -22.094 -0.772 1 98.75 55 GLU B CA 1
ATOM 1546 C C . GLU B 1 55 ? -3.264 -22.375 -2.268 1 98.75 55 GLU B C 1
ATOM 1548 O O . GLU B 1 55 ? -3.76 -23.391 -2.764 1 98.75 55 GLU B O 1
ATOM 1553 N N . GLU B 1 56 ? -2.588 -21.469 -2.988 1 98.75 56 GLU B N 1
ATOM 1554 C CA . GLU B 1 56 ? -2.529 -21.547 -4.445 1 98.75 56 GLU B CA 1
ATOM 1555 C C . GLU B 1 56 ? -1.394 -22.453 -4.906 1 98.75 56 GLU B C 1
ATOM 1557 O O . GLU B 1 56 ? -1.5 -23.109 -5.945 1 98.75 56 GLU B O 1
ATOM 1562 N N . LEU B 1 57 ? -0.221 -22.531 -4.098 1 98.81 57 LEU B N 1
ATOM 1563 C CA . LEU B 1 57 ? 1.014 -23.062 -4.672 1 98.81 57 LEU B CA 1
ATOM 1564 C C . LEU B 1 57 ? 1.721 -23.984 -3.686 1 98.81 57 LEU B C 1
ATOM 1566 O O . LEU B 1 57 ? 2.799 -24.5 -3.979 1 98.81 57 LEU B O 1
ATOM 1570 N N . ALA B 1 58 ? 1.201 -24.203 -2.498 1 98.75 58 ALA B N 1
ATOM 1571 C CA . ALA B 1 58 ? 1.824 -25 -1.448 1 98.75 58 ALA B CA 1
ATOM 1572 C C . ALA B 1 58 ? 3.223 -24.484 -1.121 1 98.75 58 ALA B C 1
ATOM 1574 O O . ALA B 1 58 ? 4.129 -25.281 -0.828 1 98.75 58 ALA B O 1
ATOM 1575 N N . MET B 1 59 ? 3.424 -23.188 -1.26 1 98.44 59 MET B N 1
ATOM 1576 C CA . MET B 1 59 ? 4.707 -22.531 -1.004 1 98.44 59 MET B CA 1
ATOM 1577 C C . MET B 1 59 ? 4.668 -21.75 0.306 1 98.44 59 MET B C 1
ATOM 1579 O O . MET B 1 59 ? 3.666 -21.109 0.624 1 98.44 59 MET B O 1
ATOM 1583 N N . ASP B 1 60 ? 5.77 -21.828 1.017 1 98.62 60 ASP B N 1
ATOM 1584 C CA . ASP B 1 60 ? 5.98 -20.953 2.164 1 98.62 60 ASP B CA 1
ATOM 1585 C C . ASP B 1 60 ? 6.824 -19.734 1.778 1 98.62 60 ASP B C 1
ATOM 1587 O O . ASP B 1 60 ? 7.848 -19.875 1.106 1 98.62 60 ASP B O 1
ATOM 1591 N N . VAL B 1 61 ? 6.355 -18.562 2.191 1 98.75 61 VAL B N 1
ATOM 1592 C CA . VAL B 1 61 ? 7.098 -17.359 1.844 1 98.75 61 VAL B CA 1
ATOM 1593 C C . VAL B 1 61 ? 7.242 -16.469 3.076 1 98.75 61 VAL B C 1
ATOM 1595 O O . VAL B 1 61 ? 6.434 -16.547 4.004 1 98.75 61 VAL B O 1
ATOM 1598 N N . SER B 1 62 ? 8.305 -15.695 3.135 1 98.62 62 SER B N 1
ATOM 1599 C CA . SER B 1 62 ? 8.43 -14.547 4.031 1 98.62 62 SER B CA 1
ATOM 1600 C C . SER B 1 62 ? 8.188 -13.234 3.295 1 98.62 62 SER B C 1
ATOM 1602 O O . SER B 1 62 ? 8.531 -13.109 2.119 1 98.62 62 SER B O 1
ATOM 1604 N N . VAL B 1 63 ? 7.555 -12.312 3.953 1 98.62 63 VAL B N 1
ATOM 1605 C CA . VAL B 1 63 ? 7.207 -11.031 3.354 1 98.62 63 VAL B CA 1
ATOM 1606 C C . VAL B 1 63 ? 8.227 -9.969 3.768 1 98.62 63 VAL B C 1
ATOM 1608 O O . VAL B 1 63 ? 8.523 -9.82 4.953 1 98.62 63 VAL B O 1
ATOM 1611 N N . HIS B 1 64 ? 8.812 -9.258 2.768 1 97.75 64 HIS B N 1
ATOM 1612 C CA . HIS B 1 64 ? 9.906 -8.32 3.02 1 97.75 64 HIS B CA 1
ATOM 1613 C C . HIS B 1 64 ? 9.508 -6.898 2.645 1 97.75 64 HIS B C 1
ATOM 1615 O O . HIS B 1 64 ? 10.258 -6.203 1.948 1 97.75 64 HIS B O 1
ATOM 1621 N N . GLY B 1 65 ? 8.312 -6.453 3.002 1 97.25 65 GLY B N 1
ATOM 1622 C CA . GLY B 1 65 ? 7.906 -5.066 2.846 1 97.25 65 GLY B CA 1
ATOM 1623 C C . GLY B 1 65 ? 7.102 -4.82 1.583 1 97.25 65 GLY B C 1
ATOM 1624 O O . GLY B 1 65 ? 7.066 -5.668 0.688 1 97.25 65 GLY B O 1
ATOM 1625 N N . ILE B 1 66 ? 6.512 -3.641 1.491 1 98.69 66 ILE B N 1
ATOM 1626 C CA . ILE B 1 66 ? 5.664 -3.248 0.369 1 98.69 66 ILE B CA 1
ATOM 1627 C C . ILE B 1 66 ? 6.535 -2.947 -0.851 1 98.69 66 ILE B C 1
ATOM 1629 O O . ILE B 1 66 ? 7.59 -2.318 -0.73 1 98.69 66 ILE B O 1
ATOM 1633 N N . TYR B 1 67 ? 6.188 -3.49 -1.933 1 98.56 67 TYR B N 1
ATOM 1634 C CA . TYR B 1 67 ? 6.859 -3.209 -3.195 1 98.56 67 TYR B CA 1
ATOM 1635 C C . TYR B 1 67 ? 6.195 -2.047 -3.922 1 98.56 67 TYR B C 1
ATOM 1637 O O . TYR B 1 67 ? 6.871 -1.134 -4.402 1 98.56 67 TYR B O 1
ATOM 1645 N N . ASP B 1 68 ? 4.883 -2.113 -4.012 1 98.69 68 ASP B N 1
ATOM 1646 C CA . ASP B 1 68 ? 4.102 -1.078 -4.68 1 98.69 68 ASP B CA 1
ATOM 1647 C C . ASP B 1 68 ? 2.615 -1.21 -4.352 1 98.69 68 ASP B C 1
ATOM 1649 O O . ASP B 1 68 ? 2.191 -2.209 -3.768 1 98.69 68 ASP B O 1
ATOM 1653 N N . VAL B 1 69 ? 1.862 -0.186 -4.621 1 98.88 69 VAL B N 1
ATOM 1654 C CA . VAL B 1 69 ? 0.404 -0.191 -4.57 1 98.88 69 VAL B CA 1
ATOM 1655 C C . VAL B 1 69 ? -0.161 0.223 -5.93 1 98.88 69 VAL B C 1
ATOM 1657 O O . VAL B 1 69 ? 0.226 1.256 -6.48 1 98.88 69 VAL B O 1
ATOM 1660 N N . VAL B 1 70 ? -1.031 -0.598 -6.461 1 98.69 70 VAL B N 1
ATOM 1661 C CA . VAL B 1 70 ? -1.647 -0.304 -7.75 1 98.69 70 VAL B CA 1
ATOM 1662 C C . VAL B 1 70 ? -3.156 -0.154 -7.582 1 98.69 70 VAL B C 1
ATOM 1664 O O . VAL B 1 70 ? -3.816 -1.034 -7.023 1 98.69 70 VAL B O 1
ATOM 1667 N N . TYR B 1 71 ? -3.65 0.986 -7.914 1 98.62 71 TYR B N 1
ATOM 1668 C CA . TYR B 1 71 ? -5.086 1.202 -8.047 1 98.62 71 TYR B CA 1
ATOM 1669 C C . TYR B 1 71 ? -5.527 1.044 -9.5 1 98.62 71 TYR B C 1
ATOM 1671 O O . TYR B 1 71 ? -5.082 1.79 -10.375 1 98.62 71 TYR B O 1
ATOM 1679 N N . TYR B 1 72 ? -6.348 0.047 -9.773 1 98.38 72 TYR B N 1
ATOM 1680 C CA . TYR B 1 72 ? -6.809 -0.231 -11.125 1 98.38 72 TYR B CA 1
ATOM 1681 C C . TYR B 1 72 ? -8.336 -0.285 -11.188 1 98.38 72 TYR B C 1
ATOM 1683 O O . TYR B 1 72 ? -8.969 -0.958 -10.367 1 98.38 72 TYR B O 1
ATOM 1691 N N . ARG B 1 73 ? -8.914 0.351 -12.18 1 97.25 73 ARG B N 1
ATOM 1692 C CA . ARG B 1 73 ? -10.367 0.378 -12.344 1 97.25 73 ARG B CA 1
ATOM 1693 C C . ARG B 1 73 ? -10.812 -0.608 -13.414 1 97.25 73 ARG B C 1
ATOM 1695 O O . ARG B 1 73 ? -10.758 -0.305 -14.609 1 97.25 73 ARG B O 1
ATOM 1702 N N . TYR B 1 74 ? -11.32 -1.759 -12.953 1 96.81 74 TYR B N 1
ATOM 1703 C CA . TYR B 1 74 ? -12.031 -2.645 -13.875 1 96.81 74 TYR B CA 1
ATOM 1704 C C . TYR B 1 74 ? -13.414 -2.104 -14.195 1 96.81 74 TYR B C 1
ATOM 1706 O O . TYR B 1 74 ? -13.945 -1.263 -13.461 1 96.81 74 TYR B O 1
ATOM 1714 N N . PRO B 1 75 ? -14.039 -2.586 -15.227 1 94.5 75 PRO B N 1
ATOM 1715 C CA . PRO B 1 75 ? -15.406 -2.16 -15.531 1 94.5 75 PRO B CA 1
ATOM 1716 C C . PRO B 1 75 ? -16.375 -2.457 -14.391 1 94.5 75 PRO B C 1
ATOM 1718 O O . PRO B 1 75 ? -17.297 -1.669 -14.133 1 94.5 75 PRO B O 1
ATOM 1721 N N . GLU B 1 76 ? -16.125 -3.502 -13.656 1 94.19 76 GLU B N 1
ATOM 1722 C CA . GLU B 1 76 ? -17.047 -3.949 -12.617 1 94.19 76 GLU B CA 1
ATOM 1723 C C . GLU B 1 76 ? -16.781 -3.246 -11.297 1 94.19 76 GLU B C 1
ATOM 1725 O O . GLU B 1 76 ? -17.703 -2.951 -10.539 1 94.19 76 GLU B O 1
ATOM 1730 N N . ARG B 1 77 ? -15.523 -2.969 -10.977 1 95.56 77 ARG B N 1
ATOM 1731 C CA . ARG B 1 77 ? -15.148 -2.352 -9.711 1 95.56 77 ARG B CA 1
ATOM 1732 C C . ARG B 1 77 ? -13.68 -1.951 -9.719 1 95.56 77 ARG B C 1
ATOM 1734 O O . ARG B 1 77 ? -12.883 -2.498 -10.484 1 95.56 77 ARG B O 1
ATOM 1741 N N . PRO B 1 78 ? -13.297 -1.042 -8.875 1 97.88 78 PRO B N 1
ATOM 1742 C CA . PRO B 1 78 ? -11.875 -0.785 -8.664 1 97.88 78 PRO B CA 1
ATOM 1743 C C . PRO B 1 78 ? -11.219 -1.806 -7.738 1 97.88 78 PRO B C 1
ATOM 1745 O O . PRO B 1 78 ? -11.898 -2.391 -6.887 1 97.88 78 PRO B O 1
ATOM 1748 N N . VAL B 1 79 ? -9.914 -1.979 -7.949 1 98.38 79 VAL B N 1
ATOM 1749 C CA . VAL B 1 79 ? -9.125 -2.816 -7.051 1 98.38 79 VAL B CA 1
ATOM 1750 C C . VAL B 1 79 ? -7.902 -2.045 -6.562 1 98.38 79 VAL B 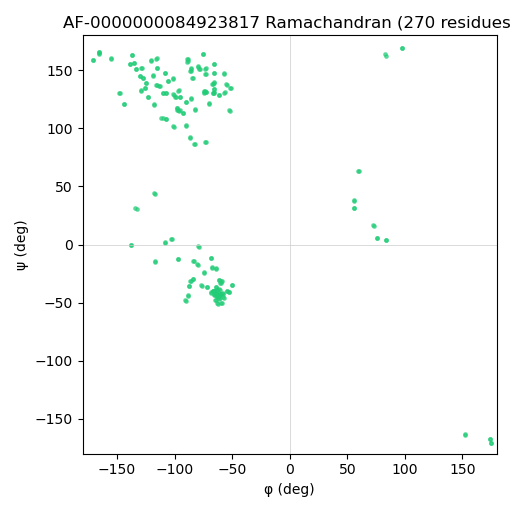C 1
ATOM 1752 O O . VAL B 1 79 ? -7.375 -1.189 -7.281 1 98.38 79 VAL B O 1
ATOM 1755 N N . LEU B 1 80 ? -7.566 -2.252 -5.379 1 98.81 80 LEU B N 1
ATOM 1756 C CA . LEU B 1 80 ? -6.305 -1.824 -4.785 1 98.81 80 LEU B CA 1
ATOM 1757 C C . LEU B 1 80 ? -5.379 -3.014 -4.562 1 98.81 80 LEU B C 1
ATOM 1759 O O . LEU B 1 80 ? -5.621 -3.844 -3.684 1 98.81 80 LEU B O 1
ATOM 1763 N N . VAL B 1 81 ? -4.332 -3.084 -5.371 1 98.88 81 VAL B N 1
ATOM 1764 C CA . VAL B 1 81 ? -3.377 -4.184 -5.281 1 98.88 81 VAL B CA 1
ATOM 1765 C C . VAL B 1 81 ? -2.225 -3.795 -4.355 1 98.88 81 VAL B C 1
ATOM 1767 O O . VAL B 1 81 ? -1.478 -2.857 -4.645 1 98.88 81 VAL B O 1
ATOM 1770 N N . LEU B 1 82 ? -2.131 -4.445 -3.26 1 98.94 82 LEU B N 1
ATOM 1771 C CA . LEU B 1 82 ? -0.966 -4.336 -2.387 1 98.94 82 LEU B CA 1
ATOM 1772 C C . LEU B 1 82 ? 0.085 -5.379 -2.748 1 98.94 82 LEU B C 1
ATOM 1774 O O . LEU B 1 82 ? -0.053 -6.551 -2.398 1 98.94 82 LEU B O 1
ATOM 1778 N N . ALA B 1 83 ? 1.12 -4.918 -3.447 1 98.94 83 ALA B N 1
ATOM 1779 C CA . ALA B 1 83 ? 2.176 -5.828 -3.883 1 98.94 83 ALA B CA 1
ATOM 1780 C C . ALA B 1 83 ? 3.344 -5.824 -2.9 1 98.94 83 ALA B C 1
ATOM 1782 O O . ALA B 1 83 ? 3.871 -4.762 -2.557 1 98.94 83 ALA B O 1
ATOM 1783 N N . TYR B 1 84 ? 3.727 -6.984 -2.449 1 98.88 84 TYR B N 1
ATOM 1784 C CA . TYR B 1 84 ? 4.789 -7.113 -1.457 1 98.88 84 TYR B CA 1
ATOM 1785 C C . TYR B 1 84 ? 5.957 -7.926 -2.006 1 98.88 84 TYR B C 1
ATOM 1787 O O . TYR B 1 84 ? 5.754 -8.883 -2.752 1 98.88 84 TYR B O 1
ATOM 1795 N N . ARG B 1 85 ? 7.156 -7.531 -1.584 1 98.69 85 ARG B N 1
ATOM 1796 C CA . ARG B 1 85 ? 8.328 -8.359 -1.828 1 98.69 85 ARG B CA 1
ATOM 1797 C C . ARG B 1 85 ? 8.328 -9.594 -0.937 1 98.69 85 ARG B C 1
ATOM 1799 O O . ARG B 1 85 ? 8.094 -9.5 0.271 1 98.69 85 ARG B O 1
ATOM 1806 N N . CYS B 1 86 ? 8.555 -10.734 -1.598 1 98.75 86 CYS B N 1
ATOM 1807 C CA . CYS B 1 86 ? 8.539 -11.984 -0.85 1 98.75 86 CYS B CA 1
ATOM 1808 C C . CYS B 1 86 ? 9.719 -12.875 -1.239 1 98.75 86 CYS B C 1
ATOM 1810 O O . CY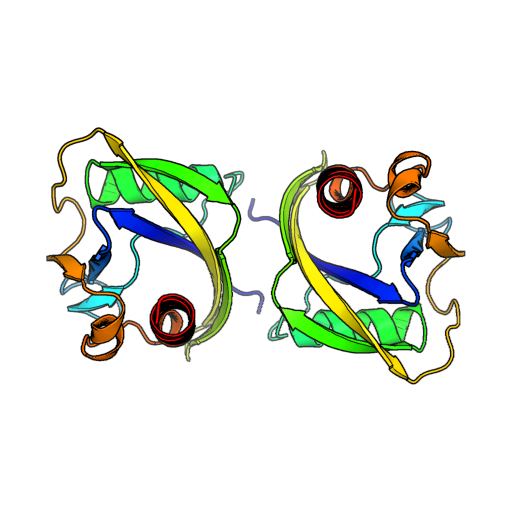S B 1 86 ? 10.266 -12.734 -2.336 1 98.75 86 CYS B O 1
ATOM 1812 N N . ALA B 1 87 ? 10.031 -13.734 -0.309 1 98.25 87 ALA B N 1
ATOM 1813 C CA . ALA B 1 87 ? 11.047 -14.758 -0.559 1 98.25 87 ALA B CA 1
ATOM 1814 C C . ALA B 1 87 ? 10.5 -16.156 -0.291 1 98.25 87 ALA B C 1
ATOM 1816 O O . ALA B 1 87 ? 9.766 -16.359 0.678 1 98.25 87 ALA B O 1
ATOM 1817 N N . TRP B 1 88 ? 10.867 -17.047 -1.16 1 98.25 88 TRP B N 1
ATOM 1818 C CA . TRP B 1 88 ? 10.523 -18.453 -0.969 1 98.25 88 TRP B CA 1
ATOM 1819 C C . TRP B 1 88 ? 11.312 -19.047 0.188 1 98.25 88 TRP B C 1
ATOM 1821 O O . TRP B 1 88 ? 12.547 -19.078 0.158 1 98.25 88 TRP B O 1
ATOM 1831 N N . THR B 1 89 ? 10.617 -19.547 1.166 1 98.12 89 THR B N 1
ATOM 1832 C CA . THR B 1 89 ? 11.312 -20.031 2.352 1 98.12 89 THR B CA 1
ATOM 1833 C C . THR B 1 89 ? 11.102 -21.531 2.535 1 98.12 89 THR B C 1
ATOM 1835 O O . THR B 1 89 ? 11.742 -22.156 3.379 1 98.12 89 THR B O 1
ATOM 1838 N N . GLY B 1 90 ? 10.156 -22.078 1.845 1 97.75 90 GLY B N 1
ATOM 1839 C CA . GLY B 1 90 ? 9.906 -23.5 1.963 1 97.75 90 GLY B CA 1
ATOM 1840 C C . GLY B 1 90 ? 8.688 -23.969 1.178 1 97.75 90 GLY B C 1
ATOM 1841 O O . GLY B 1 90 ? 8.18 -23.234 0.327 1 97.75 90 GLY B O 1
ATOM 1842 N N . GLY B 1 91 ? 8.32 -25.219 1.427 1 97.62 91 GLY B N 1
ATOM 1843 C CA . GLY B 1 91 ? 7.23 -25.812 0.662 1 97.62 91 GLY B CA 1
ATOM 1844 C C . GLY B 1 91 ? 7.672 -26.359 -0.681 1 97.62 91 GLY B C 1
ATOM 1845 O O . GLY B 1 91 ? 8.812 -26.156 -1.097 1 97.62 91 GLY B O 1
ATOM 1846 N N . GLU B 1 92 ? 6.809 -27.188 -1.26 1 97.19 92 GLU B N 1
ATOM 1847 C CA . GLU B 1 92 ? 7.004 -27.719 -2.605 1 97.19 92 GLU B CA 1
ATOM 1848 C C . GLU B 1 92 ? 5.977 -27.156 -3.58 1 97.19 92 GLU B C 1
ATOM 1850 O O . GLU B 1 92 ? 4.793 -27.5 -3.516 1 97.19 92 GLU B O 1
ATOM 1855 N N . LEU B 1 93 ? 6.516 -26.328 -4.395 1 97.88 93 LEU B N 1
ATOM 1856 C CA . LEU B 1 93 ? 5.66 -25.609 -5.336 1 97.88 93 LEU B CA 1
ATOM 1857 C C . LEU B 1 93 ? 4.762 -26.578 -6.102 1 97.88 93 LEU B C 1
ATOM 1859 O O . LEU B 1 93 ? 5.258 -27.484 -6.777 1 97.88 93 LEU B O 1
ATOM 1863 N N . ARG B 1 94 ? 3.455 -26.453 -5.879 1 98.38 94 ARG B N 1
ATOM 1864 C CA . ARG B 1 94 ? 2.408 -27.188 -6.582 1 98.38 94 ARG B CA 1
ATOM 1865 C C . ARG B 1 94 ? 1.328 -26.25 -7.098 1 98.38 94 ARG B C 1
ATOM 1867 O O . ARG B 1 94 ? 1.003 -25.25 -6.445 1 98.38 94 ARG B O 1
ATOM 1874 N N . GLU B 1 95 ? 0.814 -26.547 -8.18 1 98.5 95 GLU B N 1
ATOM 1875 C CA . GLU B 1 95 ? -0.311 -25.781 -8.711 1 98.5 95 GLU B CA 1
ATOM 1876 C C . GLU B 1 95 ? -1.63 -26.25 -8.102 1 98.5 95 GLU B C 1
ATOM 1878 O O . GLU B 1 95 ? -2.365 -27.031 -8.703 1 98.5 95 GLU B O 1
ATOM 1883 N N . LEU B 1 96 ? -2.006 -25.734 -6.988 1 98.44 96 LEU B N 1
ATOM 1884 C CA . LEU B 1 96 ? -3.188 -26.203 -6.262 1 98.44 96 LEU B CA 1
ATOM 1885 C C . LEU B 1 96 ? -4.434 -25.453 -6.73 1 98.44 96 LEU B C 1
ATOM 1887 O O . LEU B 1 96 ? -5.492 -26.062 -6.906 1 98.44 96 LEU B O 1
ATOM 1891 N N . ASP B 1 97 ? -4.395 -24.141 -6.902 1 98.12 97 ASP B N 1
ATOM 1892 C CA . ASP B 1 97 ? -5.543 -23.312 -7.266 1 98.12 97 ASP B CA 1
ATOM 1893 C C . ASP B 1 97 ? -5.195 -22.359 -8.398 1 98.12 97 ASP B C 1
ATOM 1895 O O . ASP B 1 97 ? -5.629 -21.203 -8.398 1 98.12 97 ASP B O 1
ATOM 1899 N N . VAL B 1 98 ? -4.309 -22.781 -9.234 1 98.69 98 VAL B N 1
ATOM 1900 C CA . VAL B 1 98 ? -3.918 -22.078 -10.453 1 98.69 98 VAL B CA 1
ATOM 1901 C C . VAL B 1 98 ? -3.799 -23.062 -11.609 1 98.69 98 VAL B C 1
ATOM 1903 O O . VAL B 1 98 ? -3.727 -24.281 -11.391 1 98.69 98 VAL B O 1
ATOM 1906 N N . ALA B 1 99 ? -3.791 -22.547 -12.844 1 98.75 99 ALA B N 1
ATOM 1907 C CA . ALA B 1 99 ? -3.703 -23.406 -14.016 1 98.75 99 ALA B CA 1
ATOM 1908 C C . ALA B 1 99 ? -2.252 -23.766 -14.328 1 98.75 99 ALA B C 1
ATOM 1910 O O . ALA B 1 99 ? -1.977 -24.828 -14.906 1 98.75 99 ALA B O 1
ATOM 1911 N N . ASP B 1 100 ? -1.314 -22.875 -13.984 1 98.75 100 ASP B N 1
ATOM 1912 C CA . ASP B 1 100 ? 0.106 -23.016 -14.289 1 98.75 100 ASP B CA 1
ATOM 1913 C C . ASP B 1 100 ? 0.944 -22.047 -13.477 1 98.75 100 ASP B C 1
ATOM 1915 O O . ASP B 1 100 ? 0.4 -21.172 -12.789 1 98.75 100 ASP B O 1
ATOM 1919 N N . HIS B 1 101 ? 2.23 -22.266 -13.445 1 98.81 101 HIS B N 1
ATOM 1920 C CA . HIS B 1 101 ? 3.17 -21.297 -12.898 1 98.81 101 HIS B CA 1
ATOM 1921 C C . HIS B 1 101 ? 4.426 -21.203 -13.758 1 98.81 101 HIS B C 1
ATOM 1923 O O . HIS B 1 101 ? 4.707 -22.094 -14.562 1 98.81 101 HIS B O 1
ATOM 1929 N N . SER B 1 102 ? 5.105 -20.062 -13.688 1 98.75 102 SER B N 1
ATOM 1930 C CA . SER B 1 102 ? 6.348 -19.875 -14.422 1 98.75 102 SER B CA 1
ATOM 1931 C C . SER B 1 102 ? 7.305 -18.953 -13.664 1 98.75 102 SER B C 1
ATOM 1933 O O . SER B 1 102 ? 6.895 -17.922 -13.125 1 98.75 102 SER B O 1
ATOM 1935 N N . TRP B 1 103 ? 8.492 -19.406 -13.547 1 98.69 103 TRP B N 1
ATOM 1936 C CA . TRP B 1 103 ? 9.57 -18.516 -13.148 1 98.69 103 TRP B CA 1
ATOM 1937 C C . TRP B 1 103 ? 10.102 -17.734 -14.344 1 98.69 103 TRP B C 1
ATOM 1939 O O . TRP B 1 103 ? 10.656 -18.312 -15.281 1 98.69 103 TRP B O 1
ATOM 1949 N N . VAL B 1 104 ? 9.93 -16.422 -14.289 1 98.44 104 VAL B N 1
ATOM 1950 C CA . VAL B 1 104 ? 10.109 -15.594 -15.469 1 98.44 104 VAL B CA 1
ATOM 1951 C C . VAL B 1 104 ? 11.289 -14.641 -15.258 1 98.44 104 VAL B C 1
ATOM 1953 O O . VAL B 1 104 ? 11.453 -14.078 -14.172 1 98.44 104 VAL B O 1
ATOM 1956 N N . ASP B 1 105 ? 12.133 -14.484 -16.297 1 98.06 105 ASP B N 1
ATOM 1957 C CA . ASP B 1 105 ? 13.117 -13.406 -16.281 1 98.06 105 ASP B CA 1
ATOM 1958 C C . ASP B 1 105 ? 12.422 -12.039 -16.219 1 98.06 105 ASP B C 1
ATOM 1960 O O . ASP B 1 105 ? 11.516 -11.766 -17 1 98.06 105 ASP B O 1
ATOM 1964 N N . PRO B 1 106 ? 12.859 -11.266 -15.273 1 97.94 106 PRO B N 1
ATOM 1965 C CA . PRO B 1 106 ? 12.219 -9.953 -15.141 1 97.94 106 PRO B CA 1
ATOM 1966 C C . PRO B 1 106 ? 12.141 -9.203 -16.469 1 97.94 106 PRO B C 1
ATOM 1968 O O . PRO B 1 106 ? 11.141 -8.531 -16.734 1 97.94 106 PRO B O 1
ATOM 1971 N N . ALA B 1 107 ? 13.055 -9.336 -17.25 1 97.06 107 ALA B N 1
ATOM 1972 C CA . ALA B 1 107 ? 13.094 -8.617 -18.531 1 97.06 107 ALA B CA 1
ATOM 1973 C C . ALA B 1 107 ? 11.992 -9.102 -19.469 1 97.06 107 ALA B C 1
ATOM 1975 O O . ALA B 1 107 ? 11.609 -8.398 -20.406 1 97.06 107 ALA B O 1
ATOM 1976 N N . ASP B 1 108 ? 11.453 -10.25 -19.234 1 97.88 108 ASP B N 1
ATOM 1977 C CA . ASP B 1 108 ? 10.531 -10.883 -20.172 1 97.88 108 ASP B CA 1
ATOM 1978 C C . ASP B 1 108 ? 9.102 -10.85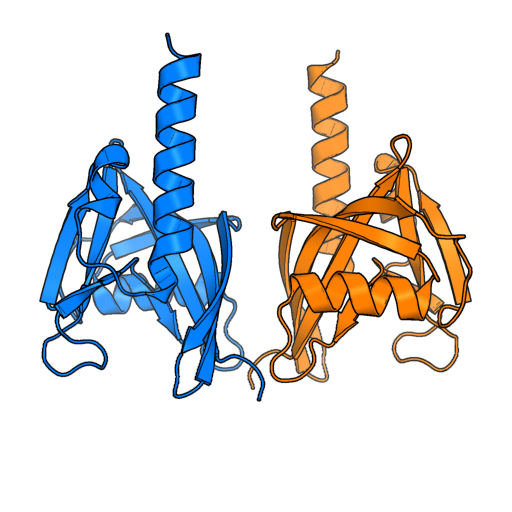9 -19.641 1 97.88 108 ASP B C 1
ATOM 1980 O O . ASP B 1 108 ? 8.188 -11.398 -20.266 1 97.88 108 ASP B O 1
ATOM 1984 N N . ILE B 1 109 ? 8.891 -10.289 -18.516 1 98.5 109 ILE B N 1
ATOM 1985 C CA . ILE B 1 109 ? 7.605 -10.398 -17.828 1 98.5 109 ILE B CA 1
ATOM 1986 C C . ILE B 1 109 ? 6.496 -9.836 -18.719 1 98.5 109 ILE B C 1
ATOM 1988 O O . ILE B 1 109 ? 5.387 -10.367 -18.734 1 98.5 109 ILE B O 1
ATOM 1992 N N . LEU B 1 110 ? 6.801 -8.812 -19.516 1 98.31 110 LEU B N 1
ATOM 1993 C CA . LEU B 1 110 ? 5.789 -8.125 -20.297 1 98.31 110 LEU B CA 1
ATOM 1994 C C . LEU B 1 110 ? 5.441 -8.914 -21.562 1 98.31 110 LEU B C 1
ATOM 1996 O O . LEU B 1 110 ? 4.531 -8.547 -22.297 1 98.31 110 LEU B O 1
ATOM 2000 N N . ARG B 1 111 ? 6.082 -10.039 -21.781 1 98.31 111 ARG B N 1
ATOM 2001 C CA . ARG B 1 111 ? 5.75 -10.922 -22.906 1 98.31 111 ARG B CA 1
ATOM 2002 C C . ARG B 1 111 ? 4.582 -11.836 -22.547 1 98.31 111 ARG B C 1
ATOM 2004 O O . ARG B 1 111 ? 4.004 -12.484 -23.422 1 98.31 111 ARG B O 1
ATOM 2011 N N . PHE B 1 112 ? 4.281 -11.891 -21.281 1 98.75 112 PHE B N 1
ATOM 2012 C CA . PHE B 1 112 ? 3.166 -12.711 -20.812 1 98.75 112 PHE B CA 1
ATOM 2013 C C . PHE B 1 112 ? 1.853 -11.945 -20.922 1 98.75 112 PHE B C 1
ATOM 2015 O O . PHE B 1 112 ? 1.826 -10.719 -20.781 1 98.75 112 PHE B O 1
ATOM 2022 N N . ASP B 1 113 ? 0.773 -12.625 -21.266 1 98.75 113 ASP B N 1
ATOM 2023 C CA . ASP B 1 113 ? -0.559 -12.023 -21.25 1 98.75 113 ASP B CA 1
ATOM 2024 C C . ASP B 1 113 ? -1.051 -11.844 -19.812 1 98.75 113 ASP B C 1
ATOM 2026 O O . ASP B 1 113 ? -1.76 -12.695 -19.281 1 98.75 113 ASP B O 1
ATOM 2030 N N . LEU B 1 114 ? -0.715 -10.703 -19.234 1 98.88 114 LEU B N 1
ATOM 2031 C CA . LEU B 1 114 ? -0.93 -10.461 -17.812 1 98.88 114 LEU B CA 1
ATOM 2032 C C . LEU B 1 114 ? -2.34 -9.938 -17.562 1 98.88 114 LEU B C 1
ATOM 2034 O O . LEU B 1 114 ? -2.953 -9.336 -18.438 1 98.88 114 LEU B O 1
ATOM 2038 N N . LEU B 1 115 ? -2.848 -10.234 -16.359 1 98.62 115 LEU B N 1
ATOM 2039 C CA . LEU B 1 115 ? -4.008 -9.516 -15.852 1 98.62 115 LEU B CA 1
ATOM 2040 C C . LEU B 1 115 ? -3.793 -8.008 -15.93 1 98.62 115 LEU B C 1
ATOM 2042 O O . LEU B 1 115 ? -2.713 -7.512 -15.594 1 98.62 115 LEU B O 1
ATOM 2046 N N . PRO B 1 116 ? -4.738 -7.25 -16.391 1 98.19 116 PRO B N 1
ATOM 2047 C CA . PRO B 1 116 ? -4.543 -5.816 -16.625 1 98.19 116 PRO B CA 1
ATOM 2048 C C . PRO B 1 116 ? -3.992 -5.098 -15.398 1 98.19 116 PRO B C 1
ATOM 2050 O O . PRO B 1 116 ? -3.076 -4.281 -15.516 1 98.19 116 PRO B O 1
ATOM 2053 N N . ALA B 1 117 ? -4.457 -5.414 -14.219 1 98.5 117 ALA B N 1
ATOM 2054 C CA . ALA B 1 117 ? -4.062 -4.738 -12.992 1 98.5 117 ALA B CA 1
ATOM 2055 C C . ALA B 1 117 ? -2.607 -5.035 -12.641 1 98.5 117 ALA B C 1
ATOM 2057 O O . ALA B 1 117 ? -2.018 -4.371 -11.781 1 98.5 117 ALA B O 1
ATOM 2058 N N . ASP B 1 118 ? -2.018 -5.984 -13.312 1 98.75 118 ASP B N 1
ATOM 2059 C CA . ASP B 1 118 ? -0.666 -6.414 -12.969 1 98.75 118 ASP B CA 1
ATOM 2060 C C . ASP B 1 118 ? 0.371 -5.738 -13.859 1 98.75 118 ASP B C 1
ATOM 2062 O O . ASP B 1 118 ? 1.57 -5.789 -13.578 1 98.75 118 ASP B O 1
ATOM 2066 N N . TYR B 1 119 ? -0.071 -5.094 -14.93 1 98.69 119 TYR B N 1
ATOM 2067 C CA . TYR B 1 119 ? 0.861 -4.52 -15.891 1 98.69 119 TYR B CA 1
ATOM 2068 C C . TYR B 1 119 ? 1.715 -3.436 -15.242 1 98.69 119 TYR B C 1
ATOM 2070 O O . TYR B 1 119 ? 2.926 -3.373 -15.469 1 98.69 119 TYR B O 1
ATOM 2078 N N . PRO B 1 120 ? 1.131 -2.551 -14.422 1 98.5 120 PRO B N 1
ATOM 2079 C CA . PRO B 1 120 ? 1.982 -1.539 -13.789 1 98.5 120 PRO B CA 1
ATOM 2080 C C . PRO B 1 120 ? 3.105 -2.15 -12.953 1 98.5 120 PRO B C 1
ATOM 2082 O O . PRO B 1 120 ? 4.23 -1.648 -12.969 1 98.5 120 PRO B O 1
ATOM 2085 N N . LEU B 1 121 ? 2.811 -3.178 -12.203 1 98.62 121 LEU B N 1
ATOM 2086 C CA . LEU B 1 121 ? 3.832 -3.863 -11.422 1 98.62 121 LEU B CA 1
ATOM 2087 C C . LEU B 1 121 ? 4.906 -4.461 -12.328 1 98.62 121 LEU B C 1
ATOM 2089 O O . LEU B 1 121 ? 6.098 -4.336 -12.047 1 98.62 121 LEU B O 1
ATOM 2093 N N . ALA B 1 122 ? 4.434 -5.09 -13.414 1 98.75 122 ALA B N 1
ATOM 2094 C CA . ALA B 1 122 ? 5.355 -5.707 -14.367 1 98.75 122 ALA B CA 1
ATOM 2095 C C . ALA B 1 122 ? 6.266 -4.66 -15 1 98.75 122 ALA B C 1
ATOM 2097 O O . ALA B 1 122 ? 7.477 -4.871 -15.117 1 98.75 122 ALA B O 1
ATOM 2098 N N . LYS B 1 123 ? 5.691 -3.58 -15.391 1 98.44 123 LYS B N 1
ATOM 2099 C CA . LYS B 1 123 ? 6.473 -2.5 -15.984 1 98.44 123 LYS B CA 1
ATOM 2100 C C . LYS B 1 123 ? 7.527 -1.981 -15.016 1 98.44 123 LYS B C 1
ATOM 2102 O O . LYS B 1 123 ? 8.672 -1.729 -15.406 1 98.44 123 LYS B O 1
ATOM 2107 N N . LYS B 1 124 ? 7.121 -1.836 -13.781 1 98.06 124 LYS B N 1
ATOM 2108 C CA . LYS B 1 124 ? 8.062 -1.376 -12.758 1 98.06 124 LYS B CA 1
ATOM 2109 C C . LYS B 1 124 ? 9.219 -2.354 -12.602 1 98.06 124 LYS B C 1
ATOM 2111 O O . LYS B 1 124 ? 10.383 -1.941 -12.5 1 98.06 124 LYS B O 1
ATOM 2116 N N . ILE B 1 125 ? 8.938 -3.619 -12.578 1 98.12 125 ILE B N 1
ATOM 2117 C CA . ILE B 1 125 ? 9.953 -4.66 -12.406 1 98.12 125 ILE B CA 1
ATOM 2118 C C . ILE B 1 125 ? 10.922 -4.633 -13.578 1 98.12 125 ILE B C 1
ATOM 2120 O O . ILE B 1 125 ? 12.141 -4.676 -13.391 1 98.12 125 ILE B O 1
ATOM 2124 N N . VAL B 1 126 ? 10.359 -4.531 -14.781 1 97.75 126 VAL B N 1
ATOM 2125 C CA . VAL B 1 126 ? 11.195 -4.488 -15.977 1 97.75 126 VAL B CA 1
ATOM 2126 C C . VAL B 1 126 ? 12.133 -3.285 -15.906 1 97.75 126 VAL B C 1
ATOM 2128 O O . VAL B 1 126 ? 13.32 -3.393 -16.219 1 97.75 126 VAL B O 1
ATOM 2131 N N . HIS B 1 127 ? 11.586 -2.17 -15.477 1 96.25 127 HIS B N 1
ATOM 2132 C 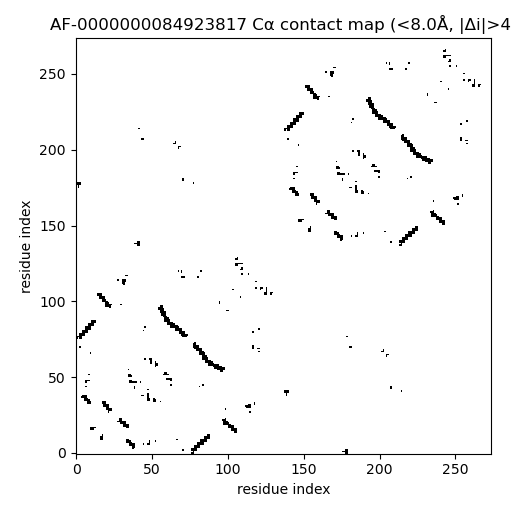CA . HIS B 1 127 ? 12.367 -0.943 -15.383 1 96.25 127 HIS B CA 1
ATOM 2133 C C . HIS B 1 127 ? 13.477 -1.074 -14.352 1 96.25 127 HIS B C 1
ATOM 2135 O O . HIS B 1 127 ? 14.609 -0.628 -14.586 1 96.25 127 HIS B O 1
ATOM 2141 N N . GLU B 1 128 ? 13.211 -1.642 -13.242 1 94.69 128 GLU B N 1
ATOM 2142 C CA . GLU B 1 128 ? 14.195 -1.796 -12.18 1 94.69 128 GLU B CA 1
ATOM 2143 C C . GLU B 1 128 ? 15.312 -2.75 -12.594 1 94.69 128 GLU B C 1
ATOM 2145 O O . GLU B 1 128 ? 16.469 -2.582 -12.18 1 94.69 128 GLU B O 1
ATOM 2150 N N . PHE B 1 129 ? 14.953 -3.764 -13.25 1 89.38 129 PHE B N 1
ATOM 2151 C CA . PHE B 1 129 ? 15.938 -4.738 -13.703 1 89.38 129 PHE B CA 1
ATOM 2152 C C . PHE B 1 129 ? 16.828 -4.141 -14.781 1 89.38 129 PHE B C 1
ATOM 2154 O O . PHE B 1 129 ? 18.031 -4.414 -14.828 1 89.38 129 PHE B O 1
ATOM 2161 N N . SER B 1 130 ? 16.219 -3.418 -15.656 1 83.88 130 SER B N 1
ATOM 2162 C CA . SER B 1 130 ? 17 -2.77 -16.719 1 83.88 130 SER B CA 1
ATOM 2163 C C . SER B 1 130 ? 17.969 -1.743 -16.141 1 83.88 130 SER B C 1
ATOM 2165 O O . SER B 1 130 ? 19.094 -1.614 -16.609 1 83.88 130 SER B O 1
ATOM 2167 N N . ASP B 1 131 ? 17.594 -1.062 -15.141 1 74.38 131 ASP B N 1
ATOM 2168 C CA . ASP B 1 131 ? 18.438 -0.065 -14.5 1 74.38 131 ASP B CA 1
ATOM 2169 C C . ASP B 1 131 ? 19.578 -0.729 -13.719 1 74.38 131 ASP B C 1
ATOM 2171 O O . ASP B 1 131 ? 20.688 -0.209 -13.664 1 74.38 131 ASP B O 1
ATOM 2175 N N . ALA B 1 132 ? 19.297 -1.793 -13.148 1 67.75 132 ALA B N 1
ATOM 2176 C CA . ALA B 1 132 ? 20.312 -2.537 -12.391 1 67.75 132 ALA B CA 1
ATOM 2177 C C . ALA B 1 132 ? 21.406 -3.072 -13.305 1 67.75 132 ALA B C 1
ATOM 2179 O O . ALA B 1 132 ? 22.562 -3.148 -12.914 1 67.75 132 ALA B O 1
ATOM 2180 N N . ASP B 1 133 ? 20.875 -3.582 -14.398 1 53.91 133 ASP B N 1
ATOM 2181 C CA . ASP B 1 133 ? 21.844 -4.051 -15.383 1 53.91 133 ASP B CA 1
ATOM 2182 C C . ASP B 1 133 ? 22.719 -2.9 -15.875 1 53.91 133 ASP B C 1
ATOM 2184 O O . ASP B 1 133 ? 23.891 -3.1 -16.188 1 53.91 133 ASP B O 1
ATOM 2188 N N . THR B 1 134 ? 22.109 -1.821 -15.852 1 49.59 134 THR B N 1
ATOM 2189 C CA . THR B 1 134 ? 22.875 -0.667 -16.312 1 49.59 134 THR B CA 1
ATOM 2190 C C . THR B 1 134 ? 23.844 -0.209 -15.227 1 49.59 134 THR B C 1
ATOM 2192 O O . THR B 1 134 ? 24.938 0.295 -15.539 1 49.59 134 THR B O 1
ATOM 2195 N N . THR B 1 135 ? 23.516 -0.298 -13.961 1 46.84 135 THR B N 1
ATOM 2196 C CA . THR B 1 135 ? 24.453 0.099 -12.922 1 46.84 135 THR B CA 1
ATOM 2197 C C . THR B 1 135 ? 25.562 -0.942 -12.766 1 46.84 135 THR B C 1
ATOM 2199 O O . THR B 1 135 ? 26.578 -0.682 -12.125 1 46.84 135 THR B O 1
ATOM 2202 N N . ARG B 1 136 ? 25.328 -2.143 -13.125 1 43.38 136 ARG B N 1
ATOM 2203 C CA . ARG B 1 136 ? 26.328 -3.195 -13.094 1 43.38 136 ARG B CA 1
ATOM 2204 C C . ARG B 1 136 ? 27.25 -3.109 -14.312 1 43.38 136 ARG B C 1
ATOM 2206 O O . ARG B 1 136 ? 28.234 -3.854 -14.414 1 43.38 136 ARG B O 1
ATOM 2213 N N . LEU B 1 137 ? 26.844 -2.393 -15.352 1 31.94 137 LEU B N 1
ATOM 2214 C CA . LEU B 1 137 ? 27.828 -2.186 -16.391 1 31.94 137 LEU B CA 1
ATOM 2215 C C . LEU B 1 137 ? 28.812 -1.089 -16.016 1 31.94 137 LEU B C 1
ATOM 2217 O O . LEU B 1 137 ? 28.406 -0.043 -15.492 1 31.94 137 LEU B O 1
#

InterPro domains:
  IPR000086 NUDIX hydrolase domain [PF00293] (3-122)
  IPR000086 NUDIX hydrolase domain [PS51462] (1-127)
  IPR015797 NUDIX hydrolase-like domain superfamily [SSF55811] (3-125)
  IPR020476 NUDIX hydrolase [PR00502] (32-46)
  IPR020476 NUDIX hydrolase [PR00502] (46-61)
  IPR047127 Mutator MutT-like [PTHR47707] (5-130)

Nearest PDB structures (foldseek):
  2rrk-assembly1_A  TM=8.855E-01  e=6.434E-12  Escherichia coli K-12
  5zrl-assembly2_B  TM=8.830E-01  e=2.120E-11  Mycolicibacterium smegmatis MC2 155
  3ffu-assembly1_B  TM=8.906E-01  e=1.316E-11  Bdellovibrio bacteriovorus
  3gwy-assembly1_B  TM=8.467E-01  e=2.389E-11  Bacteroides fragilis NCTC 9343
  3ef5-assembly1_B  TM=8.743E-01  e=5.843E-11  Bdellovibrio bacteriovorus

Sequence (274 aa):
MLPLIVTAAVIEHEGKILLTRRKPDAPYPLLWEFPGGKLEPEEHPEACIVREVREELAMDVSVHGIYDVVYYRYPERPVLVLAYRCAWTGGELRELDVADHSWVDPADILRFDLLPADYPLAKKIVHEFSDADTTRLMLPLIVTAAVIEHEGKILLTRRKPDAPYPLLWEFPGGKLEPEEHPEACIVREVREELAMDVSVHGIYDVVYYRYPERPVLVLAYRCAWTGGELRELDVADHSWVDPADILRFDLLPADYPLAKKIVHEFSDADTTRL

Secondary structure (DSSP, 8-state):
-PPEEEEEEEEEETTEEEEEE--TTSSSTT-EE-SEEEPPTT--HHHHHHHHHHHHH-EEEEEEEEEEEEEEE-SS-EEEEEEEEEEEEEE----SSSSEEEEE-GGGGGGS-B-GGGHHHHHHHHHHHHHHHHHT-/-PPEEEEEEEEEETTEEEEEE--TTSSSTT-EE-SEEEPPTT--HHHHHHHHHHHHH-EEEEEEEEEEEEEEE-SS-EEEEEEEEEEEEEE----SSSSEEEEE-GGGGGGS-B-GGGHHHHHHHHHHHHHHHHHT-

Organism: Geobacter metallireducens (strain ATCC 53774 / DSM 7210 / GS-15) (NCBI:txid269799)

Radius of gyration: 19.81 Å; Cα contacts (8 Å, |Δi|>4): 606; chains: 2; bounding box: 47×56×44 Å

pLDDT: mean 95.61, std 10.63, range [31.92, 98.94]

Solvent-accessible surface area (backbone atoms only — not comparable to full-atom values): 14463 Å² total; per-residue (Å²): 95,73,55,48,52,28,32,26,36,49,33,51,56,96,80,19,35,46,35,28,21,36,33,78,87,42,86,71,50,57,23,29,36,55,42,39,42,72,59,52,62,79,52,51,70,67,56,39,36,43,50,33,34,29,63,30,23,42,30,36,56,48,78,70,52,72,68,45,70,42,79,36,76,50,97,88,50,40,32,34,35,44,27,26,31,28,37,76,73,42,69,62,81,40,70,67,68,34,66,43,73,44,77,33,51,48,83,52,51,80,78,50,64,52,39,76,76,43,46,66,59,45,53,50,46,29,50,54,52,55,50,48,54,52,72,72,97,96,71,56,48,53,28,33,27,36,50,33,50,59,96,80,20,34,46,35,30,20,36,33,79,87,42,88,71,51,57,25,28,36,54,44,40,42,71,59,54,61,78,53,51,68,67,57,39,38,41,51,32,34,29,62,30,23,44,30,36,55,46,78,69,51,71,68,46,71,43,78,37,77,49,97,88,48,40,34,34,36,44,26,26,32,27,36,77,72,43,70,62,80,38,70,67,70,35,65,41,71,46,78,33,51,48,83,50,50,80,77,49,63,54,37,76,76,43,47,66,60,44,52,50,46,30,50,53,52,54,50,48,55,53,69,72,96

Foldseek 3Di:
DDAFEKEFEFEDDPQWTKKFFADQPDPPHGAIEGFITGDDPPDDNQNRRQVRCCQAFVWGKHWDAWDDWFWDQDPVGIHIYTYTYIYTDDGDTDGRRTPGMDGHNLLCQVVGRHDPRHVVVSVVSNVVVVVVVVVVD/DDAFEKEFEFEDDPQWTKWFFADQPDVPHGAIEGFITGDDPPDDNQNRRQVRCCQAFVWGKHWDAWDDWFWDQDPVGIHIYTYTYIYTDDGDTDGRRTPGMDGHNLLCQVVGRHDPRHVVVSVVSNVVVVVVVVVVD